Protein AF-0000000067869544 (afdb_homodimer)

Sequence (288 aa):
MTRSSLSLAERWESAKAGLLALATAVIPAAALIGLEIQRPSALPAWTTLAVHSGAIAVSVFLFGVTYRYAIRSDTNPHLRNGLVGAFGLVRGLGLLENGATTSLDLPWLTSQLGGSLLLFALCATSLDFAIARGWLRPIPSSPQMTRSSLSLAERWESAKAGLLALATAVIPAAALIGLEIQRPSALPAWTTLAVHSGAIAVSVFLFGVTYRYAIRSDTNPHLRNGLVGAFGLVRGLGLLENGATTSLDLPWLTSQLGGSLLLFALCATSLDFAIARGWLRPIPSSPQ

Foldseek 3Di:
DCPPPCPPVNVVLLQVQLVLLLVLLVVLLVVLLVLVLPDDDPDDSVVSVCVSSVVVSVLSSVLSSVLLAQCEPPNPVVSLLVSLCVSLQVQLVVVLVVPCVVDVPPVSSCCSSVSSSVSSNSSSVSSVVCVVVVVHDGDYDPDD/DCPPPCPPVNVVLLQVQLVLLLVLLVVLLVVLLVLVLPDDDPDDSVVSVCVSSVVVSVLSSVLSSVLLAQCEPPNPVVSLLVSLCVSLQVQLVVVLVVPCVVDNDPVSSCCSSVSSSVSSNSSSVSSVVCVVVVVHDGDYDPDD

Organism: Synechococcus elongatus (strain ATCC 33912 / PCC 7942 / FACHB-805) (NCBI:txid1140)

Secondary structure (DSSP, 8-state):
-------HHHHHHHHHHHHHHHHHHHHHHHHHHHHHTTS--SS-HHHHHHHHHHHHHHHHHHHHHHHHHHS-SS--HHHHHHHHHHHHHHHHHHHHHHHHHH---HHHHHHHHHHHHHHHHHHHHHHHHHHHTTSS--------/-------HHHHHHHHHHHHHHHHHHHHHHHHHHHHHTTS--SS-HHHHHHHHHHHHHHHHHHHHHHHHHHS-SS--HHHHHHHHHHHHHHHHHHHHHHHHHH---HHHHHHHHHHHHHHHHHHHHHHHHHHHTTSS--------

Solvent-accessible surface area (backbone atoms only — not comparable to full-atom values): 14972 Å² total; per-residue (Å²): 138,83,76,82,65,74,47,70,66,52,48,50,53,36,50,47,36,12,49,52,19,41,62,60,35,50,62,57,47,49,55,54,49,58,61,51,69,74,45,88,54,69,39,58,69,68,55,43,49,48,46,47,52,49,38,50,45,54,40,37,25,48,46,23,34,49,48,40,63,61,50,22,83,71,73,48,71,65,54,58,55,46,50,27,48,47,56,11,47,30,26,16,34,23,38,37,45,52,40,48,26,62,46,84,45,62,72,57,48,51,48,47,31,51,45,33,33,49,43,37,43,51,29,48,52,53,50,49,52,34,37,74,70,63,77,42,79,55,48,72,66,78,80,128,138,82,76,81,65,74,47,72,66,51,50,48,52,36,50,48,36,12,50,50,20,40,63,61,35,50,62,56,47,49,56,53,48,57,60,50,70,73,44,90,52,69,40,59,70,68,56,42,49,46,45,47,51,50,37,50,46,53,40,36,25,47,46,22,33,49,47,39,64,62,48,22,83,69,76,48,70,66,55,57,55,46,51,28,47,47,57,11,46,30,25,15,35,23,39,38,45,53,39,47,26,63,45,84,43,63,72,57,49,50,46,46,31,51,46,33,33,50,42,38,44,50,29,48,53,53,49,50,51,34,37,75,72,62,77,42,80,56,48,71,66,77,80,129

Structure (mmCIF, N/CA/C/O backbone):
data_AF-0000000067869544-model_v1
#
loop_
_entity.id
_entity.type
_entity.pdbx_description
1 polymer 'Uncharacterized protein'
#
loop_
_atom_site.group_PDB
_atom_site.id
_atom_site.type_symbol
_atom_site.label_atom_id
_atom_site.label_alt_id
_atom_site.label_comp_id
_atom_site.label_asym_id
_atom_site.label_entity_id
_atom_site.label_seq_id
_atom_site.pdbx_PDB_ins_code
_atom_site.Cartn_x
_atom_site.Cartn_y
_atom_site.Cartn_z
_atom_site.occupancy
_atom_site.B_iso_or_equiv
_atom_site.auth_seq_id
_atom_site.auth_comp_id
_atom_site.auth_asym_id
_atom_site.auth_atom_id
_atom_site.pdbx_PDB_model_num
ATOM 1 N N . MET A 1 1 ? -1.261 34.938 -3.627 1 30.11 1 MET A N 1
ATOM 2 C CA . MET A 1 1 ? -1.499 33.906 -4.625 1 30.11 1 MET A CA 1
ATOM 3 C C . MET A 1 1 ? -0.434 32.812 -4.539 1 30.11 1 MET A C 1
ATOM 5 O O . MET A 1 1 ? 0.48 32.781 -5.367 1 30.11 1 MET A O 1
ATOM 9 N N . THR A 1 2 ? 0.351 32.656 -3.449 1 35.31 2 THR A N 1
ATOM 10 C CA . THR A 1 2 ? 1.519 31.969 -2.92 1 35.31 2 THR A CA 1
ATOM 11 C C . THR A 1 2 ? 1.366 30.469 -3.078 1 35.31 2 THR A C 1
ATOM 13 O O . THR A 1 2 ? 0.582 29.828 -2.365 1 35.31 2 THR A O 1
ATOM 16 N N . ARG A 1 3 ? 1.076 29.875 -4.23 1 43.5 3 ARG A N 1
ATOM 17 C CA . ARG A 1 3 ? 1.149 28.547 -4.824 1 43.5 3 ARG A CA 1
ATOM 18 C C . ARG A 1 3 ? 2.238 27.719 -4.16 1 43.5 3 ARG A C 1
ATOM 20 O O . ARG A 1 3 ? 3.43 27.969 -4.352 1 43.5 3 ARG A O 1
ATOM 27 N N . SER A 1 4 ? 2.307 27.234 -2.955 1 45.81 4 SER A N 1
ATOM 28 C CA . SER A 1 4 ? 3.264 26.594 -2.057 1 45.81 4 SER A CA 1
ATOM 29 C C . SER A 1 4 ? 3.979 25.438 -2.746 1 45.81 4 SER A C 1
ATOM 31 O O . SER A 1 4 ? 3.432 24.344 -2.85 1 45.81 4 SER A O 1
ATOM 33 N N . SER A 1 5 ? 4.539 25.547 -3.998 1 51.03 5 SER A N 1
ATOM 34 C CA . SER A 1 5 ? 5.578 24.781 -4.68 1 51.03 5 SER A CA 1
ATOM 35 C C . SER A 1 5 ? 6.629 24.281 -3.699 1 51.03 5 SER A C 1
ATOM 37 O O . SER A 1 5 ? 7.133 25.047 -2.873 1 51.03 5 SER A O 1
ATOM 39 N N . LEU A 1 6 ? 6.484 22.953 -3.314 1 60.12 6 LEU A N 1
ATOM 40 C CA . LEU A 1 6 ? 7.609 22.438 -2.547 1 60.12 6 LEU A CA 1
ATOM 41 C C . LEU A 1 6 ? 8.93 22.969 -3.086 1 60.12 6 LEU A C 1
ATOM 43 O O . LEU A 1 6 ? 9.227 22.828 -4.273 1 60.12 6 LEU A O 1
ATOM 47 N N . SER A 1 7 ? 9.539 24 -2.393 1 72.75 7 SER A N 1
ATOM 48 C CA . SER A 1 7 ? 10.875 24.469 -2.717 1 72.75 7 SER A CA 1
ATOM 49 C C . SER A 1 7 ? 11.812 23.328 -3.049 1 72.75 7 SER A C 1
ATOM 51 O O . SER A 1 7 ? 11.547 22.172 -2.691 1 72.75 7 SER A O 1
ATOM 53 N N . LEU A 1 8 ? 12.641 23.531 -4.02 1 75.69 8 LEU A N 1
ATOM 54 C CA . LEU A 1 8 ? 13.656 22.547 -4.352 1 75.69 8 LEU A CA 1
ATOM 55 C C . LEU A 1 8 ? 14.25 21.922 -3.092 1 75.69 8 LEU A C 1
ATOM 57 O O . LEU A 1 8 ? 14.555 20.734 -3.061 1 75.69 8 LEU A O 1
ATOM 61 N N . ALA A 1 9 ? 14.422 22.688 -2.104 1 74.5 9 ALA A N 1
ATOM 62 C CA . ALA A 1 9 ? 14.977 22.219 -0.835 1 74.5 9 ALA A CA 1
ATOM 63 C C . ALA A 1 9 ? 14.055 21.188 -0.188 1 74.5 9 ALA A C 1
ATOM 65 O O . ALA A 1 9 ? 14.523 20.203 0.375 1 74.5 9 ALA A O 1
ATOM 66 N N . GLU A 1 10 ? 12.773 21.422 -0.32 1 76.75 10 GLU A N 1
ATOM 67 C CA . GLU A 1 10 ? 11.797 20.5 0.254 1 76.75 10 GLU A CA 1
ATOM 68 C C . GLU A 1 10 ? 11.75 19.188 -0.528 1 76.75 10 GLU A C 1
ATOM 70 O O . GLU A 1 10 ? 11.594 18.109 0.057 1 76.75 10 GLU A O 1
ATOM 75 N N . ARG A 1 11 ? 11.969 19.406 -1.748 1 80.19 11 ARG A N 1
ATOM 76 C CA . ARG A 1 11 ? 11.992 18.219 -2.58 1 80.19 11 ARG A CA 1
ATOM 77 C C . ARG A 1 11 ? 13.219 17.359 -2.264 1 80.19 11 ARG A C 1
ATOM 79 O O . ARG A 1 11 ? 13.133 16.125 -2.242 1 80.19 11 ARG A O 1
ATOM 86 N N . TRP A 1 12 ? 14.266 17.969 -2.066 1 84.69 12 TRP A N 1
ATOM 87 C CA . TRP A 1 12 ? 15.484 17.25 -1.716 1 84.69 12 TRP A CA 1
ATOM 88 C C . TRP A 1 12 ? 15.344 16.562 -0.365 1 84.69 12 TRP A C 1
ATOM 90 O O . TRP A 1 12 ? 15.797 15.43 -0.19 1 84.69 12 TRP A O 1
ATOM 100 N N . GLU A 1 13 ? 14.781 17.156 0.487 1 84.69 13 GLU A N 1
ATOM 101 C CA . GLU A 1 13 ? 14.594 16.578 1.812 1 84.69 13 GLU A CA 1
ATOM 102 C C . GLU A 1 13 ? 13.672 15.367 1.758 1 84.69 13 GLU A C 1
ATOM 104 O O . GLU A 1 13 ? 13.875 14.391 2.486 1 84.69 13 GLU A O 1
ATOM 109 N N . SER A 1 14 ? 12.719 15.508 0.929 1 84.19 14 SER A N 1
ATOM 110 C CA . SER A 1 14 ? 11.836 14.367 0.754 1 84.19 14 SER A CA 1
ATOM 111 C C . SER A 1 14 ? 12.555 13.203 0.083 1 84.19 14 SER A C 1
ATOM 113 O O . SER A 1 14 ? 12.352 12.047 0.45 1 84.19 14 SER A O 1
ATOM 115 N N . ALA A 1 15 ? 13.344 13.5 -0.867 1 90.25 15 ALA A N 1
ATOM 116 C CA . ALA A 1 15 ? 14.148 12.461 -1.506 1 90.25 15 ALA A CA 1
ATOM 117 C C . ALA A 1 15 ? 15.094 11.797 -0.503 1 90.25 15 ALA A C 1
ATOM 119 O O . ALA A 1 15 ? 15.289 10.586 -0.536 1 90.25 15 ALA A O 1
ATOM 120 N N . LYS A 1 16 ? 15.578 12.586 0.354 1 92.62 16 LYS A N 1
ATOM 121 C CA . LYS A 1 16 ? 16.469 12.078 1.387 1 92.62 16 LYS A CA 1
ATOM 122 C C . LYS A 1 16 ? 15.75 11.102 2.311 1 92.62 16 LYS A C 1
ATOM 124 O O . LYS A 1 16 ? 16.328 10.086 2.721 1 92.62 16 LYS A O 1
ATOM 129 N N . ALA A 1 17 ? 14.578 11.398 2.633 1 92.81 17 ALA A N 1
ATOM 130 C CA . ALA A 1 17 ? 13.789 10.5 3.469 1 92.81 17 ALA A CA 1
ATOM 131 C C . ALA A 1 17 ? 13.555 9.156 2.775 1 92.81 17 ALA A C 1
ATOM 133 O O . ALA A 1 17 ? 13.703 8.102 3.393 1 92.81 17 ALA A O 1
ATOM 134 N N . GLY A 1 18 ? 13.25 9.258 1.52 1 95.06 18 GLY A N 1
ATOM 135 C CA . GLY A 1 18 ? 13.07 8.039 0.746 1 95.06 18 GLY A CA 1
ATOM 136 C C . GLY A 1 18 ? 14.336 7.215 0.632 1 95.06 18 GLY A C 1
ATOM 137 O O . GLY A 1 18 ? 14.289 5.988 0.73 1 95.06 18 GLY A O 1
ATOM 138 N N . LEU A 1 19 ? 15.43 7.883 0.443 1 96.31 19 LEU A N 1
ATOM 139 C CA . LEU A 1 19 ? 16.703 7.195 0.305 1 96.31 19 LEU A CA 1
ATOM 140 C C . LEU A 1 19 ? 17.125 6.551 1.623 1 96.31 19 LEU A C 1
ATOM 142 O O . LEU A 1 19 ? 17.703 5.461 1.63 1 96.31 19 LEU A O 1
ATOM 146 N N . LEU A 1 20 ? 16.875 7.242 2.697 1 96.12 20 LEU A N 1
ATOM 147 C CA . LEU A 1 20 ? 17.156 6.668 4.008 1 96.12 20 LEU A CA 1
ATOM 148 C C . LEU A 1 20 ? 16.328 5.41 4.242 1 96.12 20 LEU A C 1
ATOM 150 O O . LEU A 1 20 ? 16.828 4.422 4.781 1 96.12 20 LEU A O 1
ATOM 154 N N . ALA A 1 21 ? 15.086 5.453 3.861 1 97.25 21 ALA A N 1
ATOM 155 C CA . ALA A 1 21 ? 14.227 4.277 3.969 1 97.25 21 ALA A CA 1
ATOM 156 C C . ALA A 1 21 ? 14.766 3.129 3.115 1 97.25 21 ALA A C 1
ATOM 158 O O . ALA A 1 21 ? 14.773 1.976 3.551 1 97.25 21 ALA A O 1
ATOM 159 N N . LEU A 1 22 ? 15.25 3.477 1.944 1 97.69 22 LEU A N 1
ATOM 160 C CA . LEU A 1 22 ? 15.828 2.473 1.055 1 97.69 22 LEU A CA 1
ATOM 161 C C . LEU A 1 22 ? 17.047 1.811 1.693 1 97.69 22 LEU A C 1
ATOM 163 O O . LEU A 1 22 ? 17.188 0.586 1.65 1 97.69 22 LEU A O 1
ATOM 167 N N . ALA A 1 23 ? 17.844 2.635 2.244 1 97.44 23 ALA A N 1
ATOM 168 C CA . ALA A 1 23 ? 19.062 2.119 2.883 1 97.44 23 ALA A CA 1
ATOM 169 C C . ALA A 1 23 ? 18.703 1.188 4.039 1 97.44 23 ALA A C 1
ATOM 171 O O . ALA A 1 23 ? 19.359 0.152 4.227 1 97.44 23 ALA A O 1
ATOM 172 N N . THR A 1 24 ? 17.75 1.528 4.828 1 97.62 24 THR A N 1
ATOM 173 C CA . THR A 1 24 ? 17.312 0.736 5.973 1 97.62 24 THR A CA 1
ATOM 174 C C . THR A 1 24 ? 16.703 -0.582 5.516 1 97.62 24 THR A C 1
ATOM 176 O O . THR A 1 24 ? 16.797 -1.592 6.219 1 97.62 24 THR A O 1
ATOM 179 N N . ALA A 1 25 ? 16.094 -0.579 4.359 1 97.94 25 ALA A N 1
ATOM 180 C CA . ALA A 1 25 ? 15.305 -1.712 3.877 1 97.94 25 ALA A CA 1
ATOM 181 C C . ALA A 1 25 ? 16.203 -2.795 3.289 1 97.94 25 ALA A C 1
ATOM 183 O O . ALA A 1 25 ? 15.75 -3.906 3.014 1 97.94 25 ALA A O 1
ATOM 184 N N . VAL A 1 26 ? 17.469 -2.58 3.18 1 97.12 26 VAL A N 1
ATOM 185 C CA . VAL A 1 26 ? 18.375 -3.473 2.449 1 97.12 26 VAL A CA 1
ATOM 186 C C . VAL A 1 26 ? 18.375 -4.852 3.105 1 97.12 26 VAL A C 1
ATOM 188 O O . VAL A 1 26 ? 18.156 -5.863 2.438 1 97.12 26 VAL A O 1
ATOM 191 N N . ILE A 1 27 ? 18.5 -4.891 4.387 1 96.19 27 ILE A N 1
ATOM 192 C CA . ILE A 1 27 ? 18.641 -6.16 5.082 1 96.19 27 ILE A CA 1
ATOM 193 C C . ILE A 1 27 ? 17.297 -6.883 5.129 1 96.19 27 ILE A C 1
ATOM 195 O O . ILE A 1 27 ? 17.188 -8.031 4.703 1 96.19 27 ILE A O 1
ATOM 199 N N . PRO A 1 28 ? 16.234 -6.195 5.621 1 96.19 28 PRO A N 1
ATOM 200 C CA . PRO A 1 28 ? 14.961 -6.91 5.641 1 96.19 28 PRO A CA 1
ATOM 201 C C . PRO A 1 28 ? 14.469 -7.285 4.242 1 96.19 28 PRO A C 1
ATOM 203 O O . PRO A 1 28 ? 13.828 -8.32 4.066 1 96.19 28 PRO A O 1
ATOM 206 N N . ALA A 1 29 ? 14.773 -6.477 3.277 1 96.44 29 ALA A N 1
ATOM 207 C CA . ALA A 1 29 ? 14.398 -6.809 1.902 1 96.44 29 ALA A CA 1
ATOM 208 C C . ALA A 1 29 ? 15.141 -8.055 1.42 1 96.44 29 ALA A C 1
ATOM 210 O O . ALA A 1 29 ? 14.562 -8.906 0.751 1 96.44 29 ALA A O 1
ATOM 211 N N . ALA A 1 30 ? 16.406 -8.148 1.708 1 95.94 30 ALA A N 1
ATOM 212 C CA . ALA A 1 30 ? 17.188 -9.312 1.313 1 95.94 30 ALA A CA 1
ATOM 213 C C . ALA A 1 30 ? 16.625 -10.586 1.931 1 95.94 30 ALA A C 1
ATOM 215 O O . ALA A 1 30 ? 16.578 -11.633 1.28 1 95.94 30 ALA A O 1
ATOM 216 N N . ALA A 1 31 ? 16.219 -10.492 3.137 1 95.06 31 ALA A N 1
ATOM 217 C CA . ALA A 1 31 ? 15.633 -11.641 3.812 1 95.06 31 ALA A CA 1
ATOM 218 C C . ALA A 1 31 ? 14.328 -12.062 3.143 1 95.06 31 ALA A C 1
ATOM 220 O O . ALA A 1 31 ? 14.094 -13.258 2.924 1 95.06 31 ALA A O 1
ATOM 221 N N . LEU A 1 32 ? 13.5 -11.102 2.805 1 94.12 32 LEU A N 1
ATOM 222 C CA . LEU A 1 32 ? 12.227 -11.406 2.17 1 94.12 32 LEU A CA 1
ATOM 223 C C . LEU A 1 32 ? 12.43 -11.984 0.774 1 94.12 32 LEU A C 1
ATOM 225 O O . LEU A 1 32 ? 11.781 -12.953 0.396 1 94.12 32 LEU A O 1
ATOM 229 N N . ILE A 1 33 ? 13.359 -11.398 0.081 1 93.56 33 ILE A N 1
ATOM 230 C CA . ILE A 1 33 ? 13.664 -11.875 -1.265 1 93.56 33 ILE A CA 1
ATOM 231 C C . ILE A 1 33 ? 14.266 -13.281 -1.194 1 93.56 33 ILE A C 1
ATOM 233 O O . ILE A 1 33 ? 13.992 -14.117 -2.055 1 93.56 33 ILE A O 1
ATOM 237 N N . GLY A 1 34 ? 15.055 -13.516 -0.213 1 91.62 34 GLY A N 1
ATOM 238 C CA . GLY A 1 34 ? 15.625 -14.836 -0.011 1 91.62 34 GLY A CA 1
ATOM 239 C C . GLY A 1 34 ? 14.586 -15.922 0.16 1 91.62 34 GLY A C 1
ATOM 240 O O . GLY A 1 34 ? 14.773 -17.047 -0.291 1 91.62 34 GLY A O 1
ATOM 241 N N . LEU A 1 35 ? 13.477 -15.547 0.779 1 87.5 35 LEU A N 1
ATOM 242 C CA . LEU A 1 35 ? 12.375 -16.484 0.942 1 87.5 35 LEU A CA 1
ATOM 243 C C . LEU A 1 35 ? 11.648 -16.719 -0.382 1 87.5 35 LEU A C 1
ATOM 245 O O . LEU A 1 35 ? 11.141 -17.812 -0.635 1 87.5 35 LEU A O 1
ATOM 249 N N . GLU A 1 36 ? 11.695 -15.711 -1.224 1 85.12 36 GLU A N 1
ATOM 250 C CA . GLU A 1 36 ? 10.969 -15.766 -2.488 1 85.12 36 GLU A CA 1
ATOM 251 C C . GLU A 1 36 ? 11.734 -16.578 -3.527 1 85.12 36 GLU A C 1
ATOM 253 O O . GLU A 1 36 ? 11.125 -17.297 -4.332 1 85.12 36 GLU A O 1
ATOM 258 N N . ILE A 1 37 ? 13.016 -16.516 -3.502 1 84 37 ILE A N 1
ATOM 259 C CA . ILE A 1 37 ? 13.828 -17.156 -4.535 1 84 37 ILE A CA 1
ATOM 260 C C . ILE A 1 37 ? 13.789 -18.672 -4.367 1 84 37 ILE A C 1
ATOM 262 O O . ILE A 1 37 ? 14.148 -19.406 -5.289 1 84 37 ILE A O 1
ATOM 266 N N . GLN A 1 38 ? 13.289 -19.109 -3.219 1 81.38 38 GLN A N 1
ATOM 267 C CA . GLN A 1 38 ? 13.195 -20.547 -2.971 1 81.38 38 GLN A CA 1
ATOM 268 C C . GLN A 1 38 ? 11.945 -21.141 -3.607 1 81.38 38 GLN A C 1
ATOM 270 O O . GLN A 1 38 ? 11.805 -22.359 -3.701 1 81.38 38 GLN A O 1
ATOM 275 N N . ARG A 1 39 ? 11.141 -20.266 -4.098 1 82.44 39 ARG A N 1
ATOM 276 C CA . ARG A 1 39 ? 9.898 -20.719 -4.73 1 82.44 39 ARG A CA 1
ATOM 277 C C . ARG A 1 39 ? 10.062 -20.828 -6.242 1 82.44 39 ARG A C 1
ATOM 279 O O . ARG A 1 39 ? 10.836 -20.078 -6.844 1 82.44 39 ARG A O 1
ATOM 286 N N . PRO A 1 40 ? 9.43 -21.859 -6.777 1 80.94 40 PRO A N 1
ATOM 287 C CA . PRO A 1 40 ? 9.484 -21.938 -8.234 1 80.94 40 PRO A CA 1
ATOM 288 C C . PRO A 1 40 ? 8.984 -20.672 -8.922 1 80.94 40 PRO A C 1
ATOM 290 O O . PRO A 1 40 ? 8.031 -20.047 -8.453 1 80.94 40 PRO A O 1
ATOM 293 N N . SER A 1 41 ? 9.711 -20.234 -9.953 1 82.75 41 SER A N 1
ATOM 294 C CA . SER A 1 41 ? 9.359 -19.016 -10.688 1 82.75 41 SER A CA 1
ATOM 295 C C . SER A 1 41 ? 9.297 -19.281 -12.188 1 82.75 41 SER A C 1
ATOM 297 O O . SER A 1 41 ? 10.047 -20.094 -12.711 1 82.75 41 SER A O 1
ATOM 299 N N . ALA A 1 42 ? 8.359 -18.625 -12.797 1 83.38 42 ALA A N 1
ATOM 300 C CA . ALA A 1 42 ? 8.234 -18.688 -14.25 1 83.38 42 ALA A CA 1
ATOM 301 C C . ALA A 1 42 ? 9.281 -17.812 -14.93 1 83.38 42 ALA A C 1
ATOM 303 O O . ALA A 1 42 ? 9.461 -17.875 -16.156 1 83.38 42 ALA A O 1
ATOM 304 N N . LEU A 1 43 ? 10.008 -17.016 -14.07 1 86.88 43 LEU A N 1
ATOM 305 C CA . LEU A 1 43 ? 11.008 -16.094 -14.578 1 86.88 43 LEU A CA 1
ATOM 306 C C . LEU A 1 43 ? 12.422 -16.562 -14.234 1 86.88 43 LEU A C 1
ATOM 308 O O . LEU A 1 43 ? 12.609 -17.281 -13.258 1 86.88 43 LEU A O 1
ATOM 312 N N . PRO A 1 44 ? 13.336 -16.156 -15.18 1 89.62 44 PRO A N 1
ATOM 313 C CA . PRO A 1 44 ? 14.727 -16.391 -14.781 1 89.62 44 PRO A CA 1
ATOM 314 C C . PRO A 1 44 ? 15.078 -15.75 -13.445 1 89.62 44 PRO A C 1
ATOM 316 O O . PRO A 1 44 ? 14.414 -14.805 -13.016 1 89.62 44 PRO A O 1
ATOM 319 N N . ALA A 1 45 ? 16.094 -16.25 -12.844 1 87.75 45 ALA A N 1
ATOM 320 C CA . ALA A 1 45 ? 16.469 -15.844 -11.492 1 87.75 45 ALA A CA 1
ATOM 321 C C . ALA A 1 45 ? 16.703 -14.336 -11.422 1 87.75 45 ALA A C 1
ATOM 323 O O . ALA A 1 45 ? 16.234 -13.68 -10.492 1 87.75 45 ALA A O 1
ATOM 324 N N . TRP A 1 46 ? 17.375 -13.82 -12.43 1 90.69 46 TRP A N 1
ATOM 325 C CA . TRP A 1 46 ? 17.734 -12.406 -12.398 1 90.69 46 TRP A CA 1
ATOM 326 C C . TRP A 1 46 ? 16.484 -11.531 -12.547 1 90.69 46 TRP A C 1
ATOM 328 O O . TRP A 1 46 ? 16.406 -10.461 -11.938 1 90.69 46 TRP A O 1
ATOM 338 N N . THR A 1 47 ? 15.586 -11.922 -13.336 1 90.19 47 THR A N 1
ATOM 339 C CA . THR A 1 47 ? 14.352 -11.164 -13.516 1 90.19 47 THR A CA 1
ATOM 340 C C . THR A 1 47 ? 13.484 -11.242 -12.266 1 90.19 47 THR A C 1
ATOM 342 O O . THR A 1 47 ? 12.828 -10.266 -11.898 1 90.19 47 THR A O 1
ATOM 345 N N . THR A 1 48 ? 13.484 -12.43 -11.703 1 90.19 48 THR A N 1
ATOM 346 C CA . THR A 1 48 ? 12.758 -12.594 -10.445 1 90.19 48 THR A CA 1
ATOM 347 C C . THR A 1 48 ? 13.32 -11.664 -9.375 1 90.19 48 THR A C 1
ATOM 349 O O . THR A 1 48 ? 12.562 -10.977 -8.68 1 90.19 48 THR A O 1
ATOM 352 N N . LEU A 1 49 ? 14.609 -11.594 -9.336 1 92.19 49 LEU A N 1
ATOM 353 C CA . LEU A 1 49 ? 15.281 -10.711 -8.383 1 92.19 49 LEU A CA 1
ATOM 354 C C . LEU A 1 49 ? 14.961 -9.25 -8.672 1 92.19 49 LEU A C 1
ATOM 356 O O . LEU A 1 49 ? 14.711 -8.477 -7.75 1 92.19 49 LEU A O 1
ATOM 360 N N . ALA A 1 50 ? 14.914 -8.914 -9.883 1 93.06 50 ALA A N 1
ATOM 361 C CA . ALA A 1 50 ? 14.656 -7.535 -10.289 1 93.06 50 ALA A CA 1
ATOM 362 C C . ALA A 1 50 ? 13.227 -7.125 -9.953 1 93.06 50 ALA A C 1
ATOM 364 O O . ALA A 1 50 ? 12.984 -6.004 -9.5 1 93.06 50 ALA A O 1
ATOM 365 N N . VAL A 1 51 ? 12.359 -8.055 -10.156 1 93.12 51 VAL A N 1
ATOM 366 C CA . VAL A 1 51 ? 10.953 -7.762 -9.906 1 93.12 51 VAL A CA 1
ATOM 367 C C . VAL A 1 51 ? 10.719 -7.562 -8.406 1 93.12 51 VAL A C 1
ATOM 369 O O . VAL A 1 51 ? 10.117 -6.57 -7.992 1 93.12 51 VAL A O 1
ATOM 372 N N . HIS A 1 52 ? 11.25 -8.422 -7.598 1 94.75 52 HIS A N 1
ATOM 373 C CA . HIS A 1 52 ? 11.039 -8.336 -6.156 1 94.75 52 HIS A CA 1
ATOM 374 C C . HIS A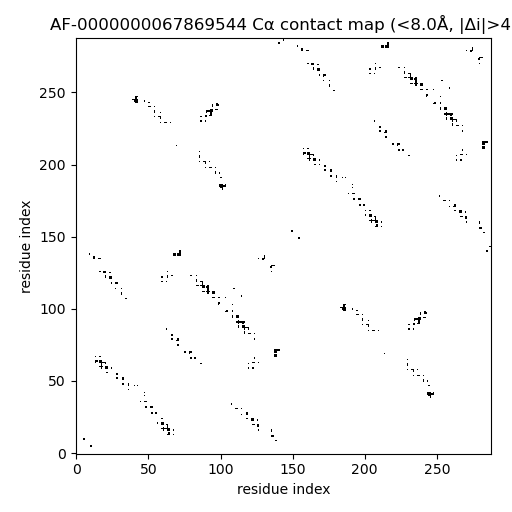 1 52 ? 11.773 -7.137 -5.566 1 94.75 52 HIS A C 1
ATOM 376 O O . HIS A 1 52 ? 11.211 -6.387 -4.766 1 94.75 52 HIS A O 1
ATOM 382 N N . SER A 1 53 ? 13.016 -6.965 -5.98 1 95.75 53 SER A N 1
ATOM 383 C CA . SER A 1 53 ? 13.797 -5.855 -5.441 1 95.75 53 SER A CA 1
ATOM 384 C C . SER A 1 53 ? 13.234 -4.516 -5.895 1 95.75 53 SER A C 1
ATOM 386 O O . SER A 1 53 ? 13.211 -3.551 -5.125 1 95.75 53 SER A O 1
ATOM 388 N N . GLY A 1 54 ? 12.844 -4.461 -7.16 1 96.31 54 GLY A N 1
ATOM 389 C CA . GLY A 1 54 ? 12.25 -3.23 -7.66 1 96.31 54 GLY A CA 1
ATOM 390 C C . GLY A 1 54 ? 10.953 -2.867 -6.969 1 96.31 54 GLY A C 1
ATOM 391 O O . GLY A 1 54 ? 10.734 -1.707 -6.613 1 96.31 54 GLY A O 1
ATOM 392 N N . ALA A 1 55 ? 10.102 -3.836 -6.766 1 96.44 55 ALA A N 1
ATOM 393 C CA . ALA A 1 55 ? 8.82 -3.604 -6.105 1 96.44 55 ALA A CA 1
ATOM 394 C C . ALA A 1 55 ? 9.023 -3.129 -4.668 1 96.44 55 ALA A C 1
ATOM 396 O O . ALA A 1 55 ? 8.367 -2.186 -4.219 1 96.44 55 ALA A O 1
ATOM 397 N N . ILE A 1 56 ? 9.938 -3.762 -3.953 1 97.25 56 ILE A N 1
ATOM 398 C CA . ILE A 1 56 ? 10.219 -3.377 -2.574 1 97.25 56 ILE A CA 1
ATOM 399 C C . ILE A 1 56 ? 10.812 -1.974 -2.539 1 97.25 56 ILE A C 1
ATOM 401 O O . ILE A 1 56 ? 10.406 -1.138 -1.729 1 97.25 56 ILE A O 1
ATOM 405 N N . ALA A 1 57 ? 11.719 -1.697 -3.445 1 97.62 57 ALA A N 1
ATOM 406 C CA . ALA A 1 57 ? 12.414 -0.415 -3.469 1 97.62 57 ALA A CA 1
ATOM 407 C C . ALA A 1 57 ? 11.438 0.739 -3.67 1 97.62 57 ALA A C 1
ATOM 409 O O . ALA A 1 57 ? 11.492 1.74 -2.951 1 97.62 57 ALA A O 1
ATOM 410 N N . VAL A 1 58 ? 10.555 0.589 -4.609 1 97.31 58 VAL A N 1
ATOM 411 C CA . VAL A 1 58 ? 9.586 1.64 -4.887 1 97.31 58 VAL A CA 1
ATOM 412 C C . VAL A 1 58 ? 8.664 1.818 -3.684 1 97.31 58 VAL A C 1
ATOM 414 O O . VAL A 1 58 ? 8.383 2.945 -3.27 1 97.31 58 VAL A O 1
ATOM 417 N N . SER A 1 59 ? 8.234 0.733 -3.061 1 97.69 59 SER A N 1
ATOM 418 C CA . SER A 1 59 ? 7.32 0.776 -1.923 1 97.69 59 SER A CA 1
ATOM 419 C C . SER A 1 59 ? 7.973 1.443 -0.716 1 97.69 59 SER A C 1
ATOM 421 O O . SER A 1 59 ? 7.355 2.277 -0.053 1 97.69 59 SER A O 1
ATOM 423 N N . VAL A 1 60 ? 9.195 1.112 -0.495 1 97.62 60 VAL A N 1
ATOM 424 C CA . VAL A 1 60 ? 9.891 1.648 0.672 1 97.62 60 VAL A CA 1
ATOM 425 C C . VAL A 1 60 ? 10.234 3.117 0.439 1 97.62 60 VAL A C 1
ATOM 427 O O . VAL A 1 60 ? 10.188 3.928 1.368 1 97.62 60 VAL A O 1
ATOM 430 N N . PHE A 1 61 ? 10.641 3.498 -0.807 1 97.06 61 PHE A N 1
ATOM 431 C CA . PHE A 1 61 ? 10.914 4.895 -1.137 1 97.06 61 PHE A CA 1
ATOM 432 C C . PHE A 1 61 ? 9.672 5.75 -0.914 1 97.06 61 PHE A C 1
ATOM 434 O O . PHE A 1 61 ? 9.75 6.816 -0.298 1 97.06 61 PHE A O 1
ATOM 441 N N . LEU A 1 62 ? 8.586 5.281 -1.432 1 95.06 62 LEU A N 1
ATOM 442 C CA . LEU A 1 62 ? 7.328 6.004 -1.273 1 95.06 62 LEU A CA 1
ATOM 443 C C . LEU A 1 62 ? 6.945 6.117 0.199 1 95.06 62 LEU A C 1
ATOM 445 O O . LEU A 1 62 ? 6.426 7.148 0.633 1 95.06 62 LEU A O 1
ATOM 449 N N . PHE A 1 63 ? 7.172 5.062 0.937 1 95 63 PHE A N 1
ATOM 450 C CA . PHE A 1 63 ? 6.91 5.105 2.371 1 95 63 PHE A CA 1
ATOM 451 C C . PHE A 1 63 ? 7.723 6.211 3.035 1 95 63 PHE A C 1
ATOM 453 O O . PHE A 1 63 ? 7.188 6.984 3.832 1 95 63 PHE A O 1
ATOM 460 N N . GLY A 1 64 ? 8.977 6.293 2.809 1 93.69 64 GLY A N 1
ATOM 461 C CA . GLY A 1 64 ? 9.828 7.32 3.387 1 93.69 64 GLY A CA 1
ATOM 462 C C . GLY A 1 64 ? 9.352 8.727 3.088 1 93.69 64 GLY A C 1
ATOM 463 O O . GLY A 1 64 ? 9.297 9.578 3.984 1 93.69 64 GLY A O 1
ATOM 464 N N . VAL A 1 65 ? 8.969 8.945 1.824 1 89.56 65 VAL A N 1
ATOM 465 C CA . VAL A 1 65 ? 8.484 10.258 1.416 1 89.56 65 VAL A CA 1
ATOM 466 C C . VAL A 1 65 ? 7.18 10.578 2.143 1 89.56 65 VAL A C 1
ATOM 468 O O . VAL A 1 65 ? 7 11.688 2.648 1 89.56 65 VAL A O 1
ATOM 471 N N . THR A 1 66 ? 6.32 9.617 2.178 1 87.44 66 THR A N 1
ATOM 472 C CA . THR A 1 66 ? 5.035 9.805 2.838 1 87.44 66 THR A CA 1
ATOM 473 C C . THR A 1 66 ? 5.227 10.039 4.332 1 87.44 66 THR A C 1
ATOM 475 O O . THR A 1 66 ? 4.523 10.859 4.934 1 87.44 66 THR A O 1
ATOM 478 N N . TYR A 1 67 ? 6.102 9.273 4.879 1 86.75 67 TYR A N 1
ATOM 479 C CA . TYR A 1 67 ? 6.363 9.367 6.309 1 86.75 67 TYR A CA 1
ATOM 480 C C . TYR A 1 67 ? 6.785 10.773 6.695 1 86.75 67 TYR A C 1
ATOM 482 O O . TYR A 1 67 ? 6.297 11.328 7.688 1 86.75 67 TYR A O 1
ATOM 490 N N . ARG A 1 68 ? 7.605 11.336 5.953 1 82.56 68 ARG A N 1
ATOM 491 C CA . ARG A 1 68 ? 8.07 12.695 6.219 1 82.56 68 ARG A CA 1
ATOM 492 C C . ARG A 1 68 ? 6.922 13.695 6.129 1 82.56 68 ARG A C 1
ATOM 494 O O . ARG A 1 68 ? 6.852 14.641 6.922 1 82.56 68 ARG A O 1
ATOM 501 N N . TYR A 1 69 ? 6.113 13.484 5.152 1 76.94 69 TYR A N 1
ATOM 502 C CA . TYR A 1 69 ? 4.992 14.406 4.973 1 76.94 69 TYR A CA 1
ATOM 503 C C . TYR A 1 69 ? 3.988 14.273 6.109 1 76.94 69 TYR A C 1
ATOM 505 O O . TYR A 1 69 ? 3.32 15.242 6.473 1 76.94 69 TYR A O 1
ATOM 513 N N . ALA A 1 70 ? 3.941 13.188 6.637 1 74.12 70 ALA A N 1
ATOM 514 C CA . ALA A 1 70 ? 2.904 12.914 7.625 1 74.12 70 ALA A CA 1
ATOM 515 C C . ALA A 1 70 ? 3.346 13.352 9.016 1 74.12 70 ALA A C 1
ATOM 517 O O . ALA A 1 70 ? 2.527 13.805 9.82 1 74.12 70 ALA A O 1
ATOM 518 N N . ILE A 1 71 ? 4.598 12.984 9.352 1 67.31 71 ILE A N 1
ATOM 519 C CA . ILE A 1 71 ? 5.023 13.25 10.727 1 67.31 71 ILE A CA 1
ATOM 520 C C . ILE A 1 71 ? 5.254 14.75 10.914 1 67.31 71 ILE A C 1
ATOM 522 O O . ILE A 1 71 ? 6.211 15.305 10.383 1 67.31 71 ILE A O 1
ATOM 526 N N . ARG A 1 72 ? 4.207 15.406 10.664 1 58.47 72 ARG A N 1
ATOM 527 C CA . ARG A 1 72 ? 4.301 16.828 10.953 1 58.47 72 ARG A CA 1
ATOM 528 C C . ARG A 1 72 ? 4.605 17.078 12.422 1 58.47 72 ARG A C 1
ATOM 530 O O . ARG A 1 72 ? 4.441 16.172 13.25 1 58.47 72 ARG A O 1
ATOM 537 N N . SER A 1 73 ? 5.207 18.234 12.68 1 49.69 73 SER A N 1
ATOM 538 C CA . SER A 1 73 ? 5.605 18.703 14.008 1 49.69 73 SER A CA 1
ATOM 539 C C . SER A 1 73 ? 4.711 18.125 15.094 1 49.69 73 SER A C 1
ATOM 541 O O . SER A 1 73 ? 5.027 18.203 16.281 1 49.69 73 SER A O 1
ATOM 543 N N . ASP A 1 74 ? 3.418 17.953 14.781 1 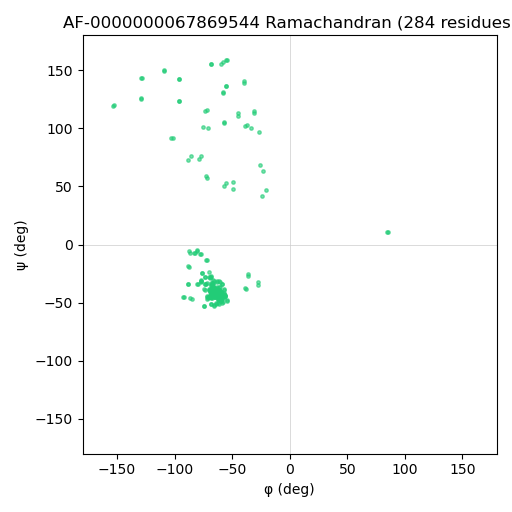46.5 74 ASP A N 1
ATOM 544 C CA . ASP A 1 74 ? 2.705 17.453 15.961 1 46.5 74 ASP A CA 1
ATOM 545 C C . ASP A 1 74 ? 2.809 15.938 16.062 1 46.5 74 ASP A C 1
ATOM 547 O O . ASP A 1 74 ? 2.387 15.219 15.156 1 46.5 74 ASP A O 1
ATOM 551 N N . THR A 1 75 ? 3.906 15.461 16.469 1 49.59 75 THR A N 1
ATOM 552 C CA . THR A 1 75 ? 4.375 14.125 16.844 1 49.59 75 THR A CA 1
ATOM 553 C C . THR A 1 75 ? 3.209 13.242 17.266 1 49.59 75 THR A C 1
ATOM 555 O O . THR A 1 75 ? 2.742 13.336 18.406 1 49.59 75 THR A O 1
ATOM 558 N N . ASN A 1 76 ? 2.057 13.219 16.625 1 54.56 76 ASN A N 1
ATOM 559 C CA . ASN A 1 76 ? 1.157 12.25 17.234 1 54.56 76 ASN A CA 1
ATOM 560 C C . ASN A 1 76 ? 1.605 10.82 16.969 1 54.56 76 ASN A C 1
ATOM 562 O O . ASN A 1 76 ? 1.69 10.398 15.805 1 54.56 76 ASN A O 1
ATOM 566 N N . PRO A 1 77 ? 2.281 10.172 17.969 1 57.03 77 PRO A N 1
ATOM 567 C CA . PRO A 1 77 ? 2.684 8.766 17.891 1 57.03 77 PRO A CA 1
ATOM 568 C C . PRO A 1 77 ? 1.658 7.898 17.172 1 57.03 77 PRO A C 1
ATOM 570 O O . PRO A 1 77 ? 2.016 6.871 16.594 1 57.03 77 PRO A O 1
ATOM 573 N N . HIS A 1 78 ? 0.501 8.219 17.141 1 66.06 78 HIS A N 1
ATOM 574 C CA . HIS A 1 78 ? -0.551 7.43 16.5 1 66.06 78 HIS A CA 1
ATOM 575 C C . HIS A 1 78 ? -0.409 7.441 14.984 1 66.06 78 HIS A C 1
ATOM 577 O O . HIS A 1 78 ? -0.722 6.453 14.32 1 66.06 78 HIS A O 1
ATOM 583 N N . LEU A 1 79 ? 0.253 8.484 14.516 1 70.31 79 LEU A N 1
ATOM 584 C CA . LEU A 1 79 ? 0.387 8.586 13.062 1 70.31 79 LEU A CA 1
ATOM 585 C C . LEU A 1 79 ? 1.461 7.629 12.547 1 70.31 79 LEU A C 1
ATOM 587 O O . LEU A 1 79 ? 1.312 7.043 11.477 1 70.31 79 LEU A O 1
ATOM 591 N N . ARG A 1 80 ? 2.48 7.383 13.359 1 81.31 80 ARG A N 1
ATOM 592 C CA . ARG A 1 80 ? 3.559 6.461 13.008 1 81.31 80 ARG A CA 1
ATOM 593 C C . ARG A 1 80 ? 3.029 5.043 12.82 1 81.31 80 ARG A C 1
ATOM 595 O O . ARG A 1 80 ? 3.262 4.422 11.781 1 81.31 80 ARG A O 1
ATOM 602 N N . ASN A 1 81 ? 2.312 4.59 13.719 1 85.69 81 ASN A N 1
ATOM 603 C CA . ASN A 1 81 ? 1.779 3.23 13.664 1 85.69 81 ASN A CA 1
ATOM 604 C C . ASN A 1 81 ? 0.746 3.084 12.547 1 85.69 81 ASN A C 1
ATOM 606 O O . ASN A 1 81 ? 0.64 2.021 11.93 1 85.69 81 ASN A O 1
ATOM 610 N N . GLY A 1 82 ? 0.087 4.164 12.375 1 84.94 82 GLY A N 1
ATOM 611 C CA . GLY A 1 82 ? -0.889 4.145 11.297 1 84.94 82 GLY A CA 1
ATOM 612 C C . GLY A 1 82 ? -0.26 3.988 9.93 1 84.94 82 GLY A C 1
ATOM 613 O O . GLY A 1 82 ? -0.749 3.219 9.102 1 84.94 82 GLY A O 1
ATOM 614 N N . LEU A 1 83 ? 0.824 4.695 9.703 1 88.69 83 LEU A N 1
ATOM 615 C CA . LEU A 1 83 ? 1.503 4.637 8.414 1 88.69 83 LEU A CA 1
ATOM 616 C C . LEU A 1 83 ? 2.148 3.27 8.203 1 88.69 83 LEU A C 1
ATOM 618 O O . LEU A 1 83 ? 2.035 2.686 7.125 1 88.69 83 LEU A O 1
ATOM 622 N N . VAL A 1 84 ? 2.744 2.799 9.234 1 93.25 84 VAL A N 1
ATOM 623 C CA . VAL A 1 84 ? 3.35 1.473 9.18 1 93.25 84 VAL A CA 1
ATOM 624 C C . VAL A 1 84 ? 2.275 0.424 8.906 1 93.25 84 VAL A C 1
ATOM 626 O O . VAL A 1 84 ? 2.463 -0.461 8.07 1 93.25 84 VAL A O 1
ATOM 629 N N . GLY A 1 85 ? 1.185 0.583 9.539 1 94.5 85 GLY A N 1
ATOM 630 C CA . GLY A 1 85 ? 0.072 -0.33 9.328 1 94.5 85 GLY A CA 1
ATOM 631 C C . GLY A 1 85 ? -0.505 -0.252 7.926 1 94.5 85 GLY A C 1
ATOM 632 O O . GLY A 1 85 ? -0.753 -1.281 7.293 1 94.5 85 GLY A O 1
ATOM 633 N N . ALA A 1 86 ? -0.684 0.955 7.469 1 93.69 86 ALA A N 1
ATOM 634 C CA . ALA A 1 86 ? -1.301 1.146 6.156 1 93.69 86 ALA A CA 1
ATOM 635 C C . ALA A 1 86 ? -0.426 0.566 5.051 1 93.69 86 ALA A C 1
ATOM 637 O O . ALA A 1 86 ? -0.886 -0.253 4.25 1 93.69 86 ALA A O 1
ATOM 638 N N . PHE A 1 87 ? 0.839 0.889 4.977 1 96.56 87 PHE A N 1
ATOM 639 C CA . PHE A 1 87 ? 1.736 0.408 3.934 1 96.56 87 PHE A CA 1
ATOM 640 C C . PHE A 1 87 ? 1.992 -1.087 4.086 1 96.56 87 PHE A C 1
ATOM 642 O O . PHE A 1 87 ? 2.021 -1.82 3.096 1 96.56 87 PHE A O 1
ATOM 649 N N . GLY A 1 88 ? 2.168 -1.516 5.32 1 97.31 88 GLY A N 1
ATOM 650 C CA . GLY A 1 88 ? 2.439 -2.924 5.566 1 97.31 88 GLY A CA 1
ATOM 651 C C . GLY A 1 88 ? 1.278 -3.828 5.203 1 97.31 88 GLY A C 1
ATOM 652 O O . GLY A 1 88 ? 1.472 -4.875 4.582 1 97.31 88 GLY A O 1
ATOM 653 N N . LEU A 1 89 ? 0.125 -3.418 5.562 1 97.06 89 LEU A N 1
ATOM 654 C CA . LEU A 1 89 ? -1.057 -4.223 5.273 1 97.06 89 LEU A CA 1
ATOM 655 C C . LEU A 1 89 ? -1.392 -4.188 3.787 1 97.06 89 LEU A C 1
ATOM 657 O O . LEU A 1 89 ? -1.682 -5.223 3.186 1 97.06 89 LEU A O 1
ATOM 661 N N . VAL A 1 90 ? -1.349 -3.016 3.209 1 96.94 90 VAL A N 1
ATOM 662 C CA . VAL A 1 90 ? -1.69 -2.877 1.798 1 96.94 90 VAL A CA 1
ATOM 663 C C . VAL A 1 90 ? -0.719 -3.693 0.948 1 96.94 90 VAL A C 1
ATOM 665 O O . VAL A 1 90 ? -1.139 -4.457 0.076 1 96.94 90 VAL A O 1
ATOM 668 N N . ARG A 1 91 ? 0.512 -3.621 1.254 1 96.56 91 ARG A N 1
ATOM 669 C CA . ARG A 1 91 ? 1.497 -4.418 0.531 1 96.56 91 ARG A CA 1
ATOM 670 C C . ARG A 1 91 ? 1.325 -5.902 0.831 1 96.56 91 ARG A C 1
ATOM 672 O O . ARG A 1 91 ? 1.293 -6.727 -0.086 1 96.56 91 ARG A O 1
ATOM 679 N N . GLY A 1 92 ? 1.281 -6.188 2.062 1 95.56 92 GLY A N 1
ATOM 680 C CA . GLY A 1 92 ? 1.171 -7.582 2.469 1 95.56 92 GLY A CA 1
ATOM 681 C C . GLY A 1 92 ? -0.073 -8.266 1.931 1 95.56 92 GLY A C 1
ATOM 682 O O . GLY A 1 92 ? -0.019 -9.414 1.503 1 95.56 92 GLY A O 1
ATOM 683 N N . LEU A 1 93 ? -1.145 -7.57 1.953 1 94.56 93 LEU A N 1
ATOM 684 C CA . LEU A 1 93 ? -2.391 -8.133 1.439 1 94.56 93 LEU A CA 1
ATOM 685 C C . LEU A 1 93 ? -2.324 -8.305 -0.074 1 94.56 93 LEU A C 1
ATOM 687 O O . LEU A 1 93 ? -2.893 -9.25 -0.62 1 94.56 93 LEU A O 1
ATOM 691 N N . GLY A 1 94 ? -1.662 -7.414 -0.72 1 93.56 94 GLY A N 1
ATOM 692 C CA . GLY A 1 94 ? -1.429 -7.613 -2.141 1 93.56 94 GLY A CA 1
ATOM 693 C C . GLY A 1 94 ? -0.66 -8.891 -2.447 1 93.56 94 GLY A C 1
ATOM 694 O O . GLY A 1 94 ? -1 -9.617 -3.383 1 93.56 94 GLY A O 1
ATOM 695 N N . LEU A 1 95 ? 0.299 -9.125 -1.661 1 92.06 95 LEU A N 1
ATOM 696 C CA . LEU A 1 95 ? 1.098 -10.336 -1.816 1 92.06 95 LEU A CA 1
ATOM 697 C C . LEU A 1 95 ? 0.268 -11.578 -1.509 1 92.06 95 LEU A C 1
ATOM 699 O O . LEU A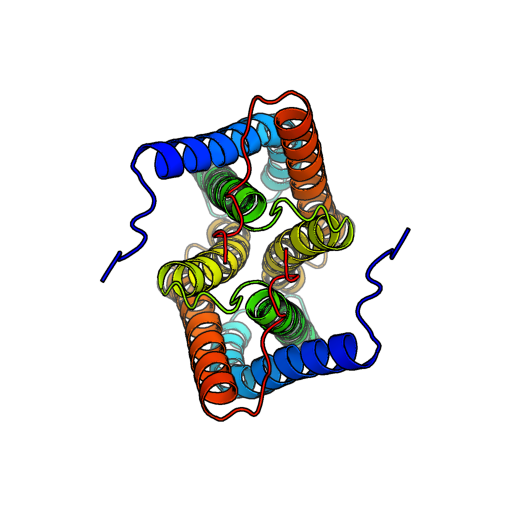 1 95 ? 0.406 -12.602 -2.18 1 92.06 95 LEU A O 1
ATOM 703 N N . LEU A 1 96 ? -0.597 -11.375 -0.544 1 89.31 96 LEU A N 1
ATOM 704 C CA . LEU A 1 96 ? -1.386 -12.516 -0.084 1 89.31 96 LEU A CA 1
ATOM 705 C C . LEU A 1 96 ? -2.461 -12.875 -1.104 1 89.31 96 LEU A C 1
ATOM 707 O O . LEU A 1 96 ? -2.807 -14.055 -1.255 1 89.31 96 LEU A O 1
ATOM 711 N N . GLU A 1 97 ? -2.967 -11.875 -1.747 1 89.5 97 GLU A N 1
ATOM 712 C CA . GLU A 1 97 ? -4.055 -12.109 -2.691 1 89.5 97 GLU A CA 1
ATOM 713 C C . GLU A 1 97 ? -3.66 -13.125 -3.754 1 89.5 97 GLU A C 1
ATOM 715 O O . GLU A 1 97 ? -4.41 -14.062 -4.031 1 89.5 97 GLU A O 1
ATOM 720 N N . ASN A 1 98 ? -2.512 -13.047 -4.285 1 83.38 98 ASN A N 1
ATOM 721 C CA . ASN A 1 98 ? -2.066 -13.977 -5.32 1 83.38 98 ASN A CA 1
ATOM 722 C C . ASN A 1 98 ? -1.401 -15.211 -4.715 1 83.38 98 ASN A C 1
ATOM 724 O O . ASN A 1 98 ? -1.56 -16.328 -5.23 1 83.38 98 ASN A O 1
ATOM 728 N N . GLY A 1 99 ? -0.765 -14.992 -3.676 1 83.12 99 GLY A N 1
ATOM 729 C CA . GLY A 1 99 ? -0.09 -16.109 -3.033 1 83.12 99 GLY A CA 1
ATOM 730 C C . GLY A 1 99 ? -1.047 -17.156 -2.512 1 83.12 99 GLY A C 1
ATOM 731 O O . GLY A 1 99 ? -0.846 -18.359 -2.738 1 83.12 99 GLY A O 1
ATOM 732 N N . ALA A 1 100 ? -2.084 -16.703 -1.886 1 84.38 100 ALA A N 1
ATOM 733 C CA . ALA A 1 100 ? -3.049 -17.625 -1.289 1 84.38 100 ALA A CA 1
ATOM 734 C C . ALA A 1 100 ? -3.83 -18.375 -2.365 1 84.38 100 ALA A C 1
ATOM 736 O O . ALA A 1 100 ? -4.207 -19.531 -2.176 1 84.38 100 ALA A O 1
ATOM 737 N N . THR A 1 101 ? -3.982 -17.766 -3.508 1 84.5 101 THR A N 1
ATOM 738 C CA . THR A 1 101 ? -4.789 -18.375 -4.559 1 84.5 101 THR A CA 1
ATOM 739 C C . THR A 1 101 ? -3.941 -19.297 -5.426 1 84.5 101 THR A C 1
ATOM 741 O O . THR A 1 101 ? -4.469 -20.203 -6.082 1 84.5 101 THR A O 1
ATOM 744 N N . THR A 1 102 ? -2.664 -19.125 -5.371 1 80.94 102 THR A N 1
ATOM 745 C CA . THR A 1 102 ? -1.781 -20 -6.141 1 80.94 102 THR A CA 1
ATOM 746 C C . THR A 1 102 ? -1.325 -21.188 -5.301 1 80.94 102 THR A C 1
ATOM 748 O O . THR A 1 102 ? -1.33 -22.328 -5.773 1 80.94 102 THR A O 1
ATOM 751 N N . SER A 1 103 ? -0.944 -20.859 -4.062 1 78.19 103 SER A N 1
ATOM 752 C CA . SER A 1 103 ? -0.472 -21.906 -3.16 1 78.19 103 SER A CA 1
ATOM 753 C C . SER A 1 103 ? -0.72 -21.531 -1.703 1 78.19 103 SER A C 1
ATOM 755 O O . SER A 1 103 ? -0.314 -20.453 -1.257 1 78.19 103 SER A O 1
ATOM 757 N N . LEU A 1 104 ? -1.534 -22.438 -1.078 1 79.75 104 LEU A N 1
ATOM 758 C CA . LEU A 1 104 ? -1.807 -22.188 0.333 1 79.75 104 LEU A CA 1
ATOM 759 C C . LEU A 1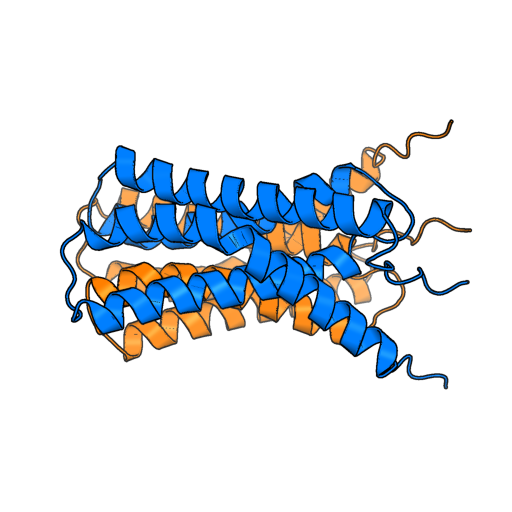 104 ? -0.63 -22.625 1.199 1 79.75 104 LEU A C 1
ATOM 761 O O . LEU A 1 104 ? -0.612 -23.75 1.712 1 79.75 104 LEU A O 1
ATOM 765 N N . ASP A 1 105 ? 0.439 -21.891 1.176 1 85.88 105 ASP A N 1
ATOM 766 C CA . ASP A 1 105 ? 1.611 -22.062 2.029 1 85.88 105 ASP A CA 1
ATOM 767 C C . ASP A 1 105 ? 1.605 -21.047 3.174 1 85.88 105 ASP A C 1
ATOM 769 O O . ASP A 1 105 ? 2.143 -19.938 3.037 1 85.88 105 ASP A O 1
ATOM 773 N N . LEU A 1 106 ? 1 -21.5 4.316 1 86.81 106 LEU A N 1
ATOM 774 C CA . LEU A 1 106 ? 0.733 -20.594 5.422 1 86.81 106 LEU A CA 1
ATOM 775 C C . LEU A 1 106 ? 2.027 -19.969 5.934 1 86.81 106 LEU A C 1
ATOM 777 O O . LEU A 1 106 ? 2.084 -18.766 6.172 1 86.81 106 LEU A O 1
ATOM 781 N N . PRO A 1 107 ? 3.055 -20.797 6.117 1 90.31 107 PRO A N 1
ATOM 782 C CA . PRO A 1 107 ? 4.305 -20.188 6.574 1 90.31 107 PRO A CA 1
ATOM 783 C C . PRO A 1 107 ? 4.809 -19.094 5.625 1 90.31 107 PRO A C 1
ATOM 785 O O . PRO A 1 107 ? 5.27 -18.047 6.074 1 90.31 107 PRO A O 1
ATOM 788 N N . TRP A 1 108 ? 4.672 -19.312 4.379 1 88.5 108 TRP A N 1
ATOM 789 C CA . TRP A 1 108 ? 5.102 -18.328 3.389 1 88.5 108 TRP A CA 1
ATOM 790 C C . TRP A 1 108 ? 4.199 -17.094 3.418 1 88.5 108 TRP A C 1
ATOM 792 O O . TRP A 1 108 ? 4.688 -15.961 3.451 1 88.5 108 TRP A O 1
ATOM 802 N N . LEU A 1 109 ? 2.969 -17.344 3.49 1 89.62 109 LEU A N 1
ATOM 803 C CA . LEU A 1 109 ? 1.997 -16.25 3.488 1 89.62 109 LEU A CA 1
ATOM 804 C C . LEU A 1 109 ? 2.188 -15.359 4.703 1 89.62 109 LEU A C 1
ATOM 806 O O . LEU A 1 109 ? 2.205 -14.133 4.578 1 89.62 109 LEU A O 1
ATOM 810 N N . THR A 1 110 ? 2.34 -16 5.797 1 92.81 110 THR A N 1
ATOM 811 C CA . THR A 1 110 ? 2.527 -15.242 7.031 1 92.81 110 THR A CA 1
ATOM 812 C C . THR A 1 110 ? 3.848 -14.477 7 1 92.81 110 THR A C 1
ATOM 814 O O . THR A 1 110 ? 3.939 -13.367 7.52 1 92.81 110 THR A O 1
ATOM 817 N N . SER A 1 111 ? 4.852 -15.062 6.445 1 92.81 111 SER A N 1
ATOM 818 C CA . SER A 1 111 ? 6.148 -14.406 6.355 1 92.81 111 SER A CA 1
ATOM 819 C C . SER A 1 111 ? 6.086 -13.188 5.438 1 92.81 111 SER A C 1
ATOM 821 O O . SER A 1 111 ? 6.75 -12.18 5.688 1 92.81 111 SER A O 1
ATOM 823 N N . GLN A 1 112 ? 5.273 -13.266 4.402 1 92 112 GLN A N 1
ATOM 824 C CA . GLN A 1 112 ? 5.148 -12.133 3.484 1 92 112 GLN A CA 1
ATOM 825 C C . GLN A 1 112 ? 4.406 -10.977 4.137 1 92 112 GLN A C 1
ATOM 827 O O . GLN A 1 112 ? 4.824 -9.82 4.023 1 92 112 GLN A O 1
ATOM 832 N N . LEU A 1 113 ? 3.32 -11.273 4.781 1 94.56 113 LEU A N 1
ATOM 833 C CA . LEU A 1 113 ? 2.541 -10.25 5.469 1 94.56 113 LEU A CA 1
ATOM 834 C C . LEU A 1 113 ? 3.326 -9.664 6.637 1 94.56 113 LEU A C 1
ATOM 836 O O . LEU A 1 113 ? 3.488 -8.445 6.734 1 94.56 113 LEU A O 1
ATOM 840 N N . GLY A 1 114 ? 3.791 -10.562 7.477 1 96.56 114 GLY A N 1
ATOM 841 C CA . GLY A 1 114 ? 4.594 -10.125 8.602 1 96.56 114 GLY A CA 1
ATOM 842 C C . GLY A 1 114 ? 5.871 -9.414 8.188 1 96.56 114 GLY A C 1
ATOM 843 O O . GLY A 1 114 ? 6.273 -8.438 8.82 1 96.56 114 GLY A O 1
ATOM 844 N N . GLY A 1 115 ? 6.52 -9.906 7.148 1 96.75 115 GLY A N 1
ATOM 845 C CA . GLY A 1 115 ? 7.727 -9.289 6.621 1 96.75 115 GLY A CA 1
ATOM 846 C C . GLY A 1 115 ? 7.5 -7.875 6.113 1 96.75 115 GLY A C 1
ATOM 847 O O . GLY A 1 115 ? 8.359 -7.004 6.285 1 96.75 115 GLY A O 1
ATOM 848 N N . SER A 1 116 ? 6.359 -7.691 5.477 1 96.88 116 SER A N 1
ATOM 849 C CA . SER A 1 116 ? 6.02 -6.355 5 1 96.88 116 SER A CA 1
ATOM 850 C C . SER A 1 116 ? 5.816 -5.391 6.164 1 96.88 116 SER A C 1
ATOM 852 O O . SER A 1 116 ? 6.324 -4.266 6.141 1 96.88 116 SER A O 1
ATOM 854 N N . LEU A 1 117 ? 5.145 -5.836 7.215 1 97.25 117 LEU A N 1
ATOM 855 C CA . LEU A 1 117 ? 4.918 -5.004 8.391 1 97.25 117 LEU A CA 1
ATOM 856 C C . LEU A 1 117 ? 6.238 -4.668 9.078 1 97.25 117 LEU A C 1
ATOM 858 O O . LEU A 1 117 ? 6.473 -3.518 9.453 1 97.25 117 LEU A O 1
ATOM 862 N N . LEU A 1 118 ? 7.031 -5.648 9.211 1 97.5 118 LEU A N 1
ATOM 863 C CA . LEU A 1 118 ? 8.32 -5.457 9.867 1 97.5 118 LEU A CA 1
ATOM 864 C C . LEU A 1 118 ? 9.211 -4.531 9.047 1 97.5 118 LEU A C 1
ATOM 866 O O . LEU A 1 118 ? 9.922 -3.688 9.609 1 97.5 118 LEU A O 1
ATOM 870 N N . LEU A 1 119 ? 9.188 -4.754 7.75 1 97.94 119 LEU A N 1
ATOM 871 C CA . LEU A 1 119 ? 9.961 -3.924 6.836 1 97.94 119 LEU A CA 1
ATOM 872 C C . LEU A 1 119 ? 9.633 -2.447 7.031 1 97.94 119 LEU A C 1
ATOM 874 O O . LEU A 1 119 ? 10.531 -1.627 7.23 1 97.94 119 LEU A O 1
ATOM 878 N N . PHE A 1 120 ? 8.414 -2.059 7.086 1 97.62 120 PHE A N 1
ATOM 879 C CA . PHE A 1 120 ? 8.023 -0.657 7.195 1 97.62 120 PHE A CA 1
ATOM 880 C C . PHE A 1 120 ? 8.211 -0.154 8.625 1 97.62 120 PHE A C 1
ATOM 882 O O . PHE A 1 120 ? 8.492 1.026 8.836 1 97.62 120 PHE A O 1
ATOM 889 N N . ALA A 1 121 ? 8.047 -1.051 9.609 1 96.69 121 ALA A N 1
ATOM 890 C CA . ALA A 1 121 ? 8.312 -0.659 10.992 1 96.69 121 ALA A CA 1
ATOM 891 C C . ALA A 1 121 ? 9.773 -0.261 11.18 1 96.69 121 ALA A C 1
ATOM 893 O O . ALA A 1 121 ? 10.078 0.725 11.852 1 96.69 121 ALA A O 1
ATOM 894 N N . LEU A 1 122 ? 10.633 -1.002 10.602 1 97.44 122 LEU A N 1
ATOM 895 C CA . LEU A 1 122 ? 12.055 -0.69 10.688 1 97.44 122 LEU A CA 1
ATOM 896 C C . LEU A 1 122 ? 12.367 0.624 9.977 1 97.44 122 LEU A C 1
ATOM 898 O O . LEU A 1 122 ? 13.148 1.435 10.484 1 97.44 122 LEU A O 1
ATOM 902 N N . CYS A 1 123 ? 11.773 0.798 8.812 1 96.75 123 CYS A N 1
ATOM 903 C CA . CYS A 1 123 ? 11.961 2.057 8.102 1 96.75 123 CYS A CA 1
ATOM 904 C C . CYS A 1 123 ? 11.477 3.234 8.938 1 96.75 123 CYS A C 1
ATOM 906 O O . CYS A 1 123 ? 12.164 4.254 9.039 1 96.75 123 CYS A O 1
ATOM 908 N N . ALA A 1 124 ? 10.352 3.066 9.555 1 93.88 124 ALA A N 1
ATOM 909 C CA . ALA A 1 124 ? 9.805 4.133 10.391 1 93.88 124 ALA A CA 1
ATOM 910 C C . ALA A 1 124 ? 10.742 4.457 11.547 1 93.88 124 ALA A C 1
ATOM 912 O O . ALA A 1 124 ? 10.977 5.625 11.859 1 93.88 124 ALA A O 1
ATOM 913 N N . THR A 1 125 ? 11.211 3.432 12.195 1 94 125 THR A N 1
ATOM 914 C CA . THR A 1 125 ? 12.125 3.609 13.32 1 94 125 THR A CA 1
ATOM 915 C C . THR A 1 125 ? 13.375 4.359 12.883 1 94 125 THR A C 1
ATOM 917 O O . THR A 1 125 ? 13.844 5.258 13.586 1 94 125 THR A O 1
ATOM 920 N N . SER A 1 126 ? 13.93 3.977 11.789 1 94.56 126 SER A N 1
ATOM 921 C CA . SER A 1 126 ? 15.109 4.645 11.266 1 94.56 126 SER A CA 1
ATOM 922 C C . SER A 1 126 ? 14.828 6.105 10.938 1 94.56 126 SER A C 1
ATOM 924 O O . SER A 1 126 ? 15.656 6.98 11.188 1 94.56 126 SER A O 1
ATOM 926 N N . LEU A 1 127 ? 13.68 6.383 10.391 1 92.44 127 LEU A N 1
ATOM 927 C CA . LEU A 1 127 ? 13.312 7.754 10.047 1 92.44 127 LEU A CA 1
ATOM 928 C C . LEU A 1 127 ? 13.109 8.594 11.305 1 92.44 127 LEU A C 1
ATOM 930 O O . LEU A 1 127 ? 13.523 9.758 11.352 1 92.44 127 LEU A O 1
ATOM 934 N N . ASP A 1 128 ? 12.531 7.969 12.305 1 89.75 128 ASP A N 1
ATOM 935 C CA . ASP A 1 128 ? 12.391 8.648 13.594 1 89.75 128 ASP A CA 1
ATOM 936 C C . ASP A 1 128 ? 13.758 9.031 14.164 1 89.75 128 ASP A C 1
ATOM 938 O O . ASP A 1 128 ? 13.93 10.133 14.688 1 89.75 128 ASP A O 1
ATOM 942 N N . PHE A 1 129 ? 14.57 8.078 14.102 1 91.12 129 PHE A N 1
ATOM 943 C CA . PHE A 1 129 ? 15.922 8.297 14.602 1 91.12 129 PHE A CA 1
ATOM 944 C C . PHE A 1 129 ? 16.594 9.438 13.852 1 91.12 129 PHE A C 1
ATOM 946 O O . PHE A 1 129 ? 17.266 10.281 14.461 1 91.12 129 PHE A O 1
ATOM 953 N N . ALA A 1 130 ? 16.5 9.484 12.547 1 90.44 130 ALA A N 1
ATOM 954 C CA . ALA A 1 130 ? 17.094 10.523 11.719 1 90.44 130 ALA A CA 1
ATOM 955 C C . ALA A 1 130 ? 16.484 11.891 12.023 1 90.44 130 ALA A C 1
ATOM 957 O O . ALA A 1 130 ? 17.188 12.906 12.008 1 90.44 130 ALA A O 1
ATOM 958 N N . ILE A 1 131 ? 15.258 11.914 12.258 1 85.81 131 ILE A N 1
ATOM 959 C CA . ILE A 1 131 ? 14.578 13.164 12.602 1 85.81 131 ILE A CA 1
ATOM 960 C C . ILE A 1 131 ? 15.039 13.648 13.969 1 85.81 131 ILE A C 1
ATOM 962 O O . ILE A 1 131 ? 15.336 14.828 14.156 1 85.81 131 ILE A O 1
ATOM 966 N N . ALA A 1 132 ? 15.086 12.734 14.859 1 86.38 132 ALA A N 1
ATOM 967 C CA . ALA A 1 132 ? 15.508 13.062 16.219 1 86.38 132 ALA A CA 1
ATOM 968 C C . ALA A 1 132 ? 16.938 13.602 16.234 1 86.38 132 ALA A C 1
ATOM 970 O O . ALA A 1 132 ? 17.281 14.469 17.031 1 86.38 132 ALA A O 1
ATOM 971 N N . ARG A 1 133 ? 17.734 13.141 15.336 1 90.44 133 ARG A N 1
ATOM 972 C CA . ARG A 1 133 ? 19.141 13.555 15.281 1 90.44 133 ARG A CA 1
ATOM 973 C C . ARG A 1 133 ? 19.297 14.82 14.445 1 90.44 133 ARG A C 1
ATOM 975 O O . ARG A 1 133 ? 20.406 15.344 14.312 1 90.44 133 ARG A O 1
ATOM 982 N N . GLY A 1 134 ? 18.219 15.258 13.828 1 86 134 GLY A N 1
ATOM 983 C CA . GLY A 1 134 ? 18.25 16.484 13.039 1 86 134 GLY A CA 1
ATOM 984 C C . GLY A 1 134 ? 18.75 16.266 11.617 1 86 134 GLY A C 1
ATOM 985 O O . GLY A 1 134 ? 19.031 17.219 10.898 1 86 134 GLY A O 1
ATOM 986 N N . TRP A 1 135 ? 18.875 15.023 11.219 1 86.06 135 TRP A N 1
ATOM 987 C CA . TRP A 1 135 ? 19.312 14.711 9.859 1 86.06 135 TRP A CA 1
ATOM 988 C C . TRP A 1 135 ? 18.188 14.938 8.859 1 86.06 135 TRP A C 1
ATOM 990 O O . TRP A 1 135 ? 18.438 15.172 7.676 1 86.06 135 TRP A O 1
ATOM 1000 N N . LEU A 1 136 ? 16.922 14.859 9.352 1 79.75 136 LEU A N 1
ATOM 1001 C CA . LEU A 1 136 ? 15.727 15.023 8.539 1 79.75 136 LEU A CA 1
ATOM 1002 C C . LEU A 1 136 ? 14.781 16.047 9.172 1 79.75 136 LEU A C 1
ATOM 1004 O O . LEU A 1 136 ? 14.492 15.969 10.367 1 79.75 136 LEU A O 1
ATOM 1008 N N . ARG A 1 137 ? 14.406 17.062 8.406 1 78 137 ARG A N 1
ATOM 1009 C CA . ARG A 1 137 ? 13.453 18.047 8.898 1 78 137 ARG A CA 1
ATOM 1010 C C . ARG A 1 1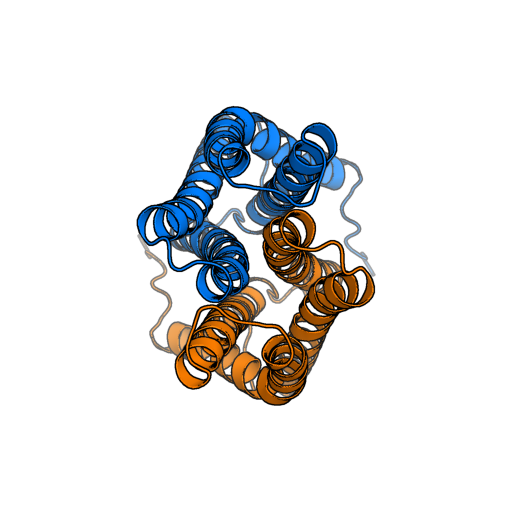37 ? 12.039 17.719 8.453 1 78 137 ARG A C 1
ATOM 1012 O O . ARG A 1 137 ? 11.766 17.578 7.258 1 78 137 ARG A O 1
ATOM 1019 N N . PRO A 1 138 ? 11.25 17.609 9.312 1 72.81 138 PRO A N 1
ATOM 1020 C CA . PRO A 1 138 ? 9.852 17.375 8.922 1 72.81 138 PRO A CA 1
ATOM 1021 C C . PRO A 1 138 ? 9.227 18.594 8.25 1 72.81 138 PRO A C 1
ATOM 1023 O O . PRO A 1 138 ? 9.758 19.703 8.352 1 72.81 138 PRO A O 1
ATOM 1026 N N . ILE A 1 139 ? 8.172 18.406 7.387 1 66.62 139 ILE A N 1
ATOM 1027 C CA . ILE A 1 139 ? 7.504 19.516 6.707 1 66.62 139 ILE A CA 1
ATOM 1028 C C . ILE A 1 139 ? 6.664 20.312 7.711 1 66.62 139 ILE A C 1
ATOM 1030 O O . ILE A 1 139 ? 5.852 19.734 8.438 1 66.62 139 ILE A O 1
ATOM 1034 N N . PRO A 1 140 ? 7.203 21.625 7.82 1 58.62 140 PRO A N 1
ATOM 1035 C CA . PRO A 1 140 ? 6.492 22.469 8.789 1 58.62 140 PRO A CA 1
ATOM 1036 C C . PRO A 1 140 ? 5.008 22.609 8.469 1 58.62 140 PRO A C 1
ATOM 1038 O O . PRO A 1 140 ? 4.613 22.531 7.301 1 58.62 140 PRO A O 1
ATOM 1041 N N . SER A 1 141 ? 4.16 22.406 9.398 1 54.91 141 SER A N 1
ATOM 1042 C CA . SER A 1 141 ? 2.754 22.734 9.203 1 54.91 141 SER A CA 1
ATOM 1043 C C . SER A 1 141 ? 2.584 24.203 8.828 1 54.91 141 SER A C 1
ATOM 1045 O O . SER A 1 141 ? 3.395 25.047 9.211 1 54.91 141 SER A O 1
ATOM 1047 N N . SER A 1 142 ? 2.311 24.5 7.547 1 45.66 142 SER A N 1
ATOM 1048 C CA . SER A 1 142 ? 2.141 25.906 7.203 1 45.66 142 SER A CA 1
ATOM 1049 C C . SER A 1 142 ? 1.566 26.703 8.375 1 45.66 142 SER A C 1
ATOM 1051 O O . SER A 1 142 ? 0.569 26.297 8.977 1 45.66 142 SER A O 1
ATOM 1053 N N . PRO A 1 143 ? 2.527 27.703 8.922 1 39.97 143 PRO A N 1
ATOM 1054 C CA . PRO A 1 143 ? 2.014 28.641 9.922 1 39.97 143 PRO A CA 1
ATOM 1055 C C . PRO A 1 143 ? 0.661 29.234 9.539 1 39.97 143 PRO A C 1
ATOM 1057 O O . PRO A 1 143 ? 0.413 29.5 8.359 1 39.97 143 PRO A O 1
ATOM 1060 N N . GLN A 1 144 ? -0.566 28.891 10.25 1 32.09 144 GLN A N 1
ATOM 1061 C CA . GLN A 1 144 ? -1.569 29.938 10.102 1 32.09 144 GLN A CA 1
ATOM 1062 C C . GLN A 1 144 ? -0.951 31.328 10.289 1 32.09 144 GLN A C 1
ATOM 1064 O O . GLN A 1 144 ? -0.097 31.516 11.156 1 32.09 144 GLN A O 1
ATOM 1069 N N . MET B 1 1 ? -0.852 19.297 29.312 1 30.19 1 MET B N 1
ATOM 1070 C CA . MET B 1 1 ? -0.442 17.906 29.141 1 30.19 1 MET B CA 1
ATOM 1071 C C . MET B 1 1 ? -1.407 17.156 28.234 1 30.19 1 MET B C 1
ATOM 1073 O O . MET B 1 1 ? -2.266 16.406 28.703 1 30.19 1 MET B O 1
ATOM 1077 N N . THR B 1 2 ? -2.258 17.812 27.391 1 35.03 2 THR B N 1
ATOM 1078 C CA . THR B 1 2 ? -3.406 17.672 26.516 1 35.03 2 THR B CA 1
ATOM 1079 C C . THR B 1 2 ? -3.143 16.625 25.438 1 35.03 2 THR B C 1
ATOM 1081 O O . THR B 1 2 ? -2.377 16.859 24.5 1 35.03 2 THR B O 1
ATOM 1084 N N . ARG B 1 3 ? -2.676 15.398 25.703 1 43.69 3 ARG B N 1
ATOM 1085 C CA . ARG B 1 3 ? -2.637 14.094 25.062 1 43.69 3 ARG B CA 1
ATOM 1086 C C . ARG B 1 3 ? -3.754 13.961 24.031 1 43.69 3 ARG B C 1
ATOM 1088 O O . ARG B 1 3 ? -4.926 13.828 24.391 1 43.69 3 ARG B O 1
ATOM 1095 N N . SER B 1 4 ? -3.967 14.625 22.922 1 45.16 4 SER B N 1
ATOM 1096 C CA . SER B 1 4 ? -4.992 14.844 21.906 1 45.16 4 SER B CA 1
ATOM 1097 C C . SER B 1 4 ? -5.551 13.516 21.406 1 45.16 4 SER B C 1
ATOM 1099 O O . SER B 1 4 ? -4.902 12.82 20.609 1 45.16 4 SER B O 1
ATOM 1101 N N . SER B 1 5 ? -6.059 12.531 22.203 1 50.81 5 SER B N 1
ATOM 1102 C CA . SER B 1 5 ? -7.043 11.469 22.016 1 50.81 5 SER B CA 1
ATOM 1103 C C . SER B 1 5 ? -8.062 11.852 20.938 1 50.81 5 SER B C 1
ATOM 1105 O O . SER B 1 5 ? -8.648 12.93 21 1 50.81 5 SER B O 1
ATOM 1107 N N . LEU B 1 6 ? -7.812 11.352 19.672 1 60.03 6 LEU B N 1
ATOM 1108 C CA . LEU B 1 6 ? -8.914 11.562 18.734 1 60.03 6 LEU B CA 1
ATOM 1109 C C . LEU B 1 6 ? -10.258 11.391 19.438 1 60.03 6 LEU B C 1
ATOM 1111 O O . LEU B 1 6 ? -10.508 10.359 20.062 1 60.03 6 LEU B O 1
ATOM 1115 N N . SER B 1 7 ? -10.953 12.539 19.766 1 72.75 7 SER B N 1
ATOM 1116 C CA . SER B 1 7 ? -12.312 12.492 20.281 1 72.75 7 SER B CA 1
ATOM 1117 C C . SER B 1 7 ? -13.141 11.43 19.562 1 72.75 7 SER B C 1
ATOM 1119 O O . SER B 1 7 ? -12.781 10.992 18.469 1 72.75 7 SER B O 1
ATOM 1121 N N . LEU B 1 8 ? -13.93 10.734 20.312 1 75.56 8 LEU B N 1
ATOM 1122 C CA . LEU B 1 8 ? -14.852 9.773 19.719 1 75.56 8 LEU B CA 1
ATOM 1123 C C . LEU B 1 8 ? -15.438 10.305 18.406 1 75.56 8 LEU B C 1
ATOM 1125 O O . LEU B 1 8 ? -15.633 9.547 17.453 1 75.56 8 LEU B O 1
ATOM 1129 N N . ALA B 1 9 ? -15.711 11.531 18.359 1 74.62 9 ALA B N 1
ATOM 1130 C CA . ALA B 1 9 ? -16.266 12.164 17.156 1 74.62 9 ALA B CA 1
ATOM 1131 C C . ALA B 1 9 ? -15.281 12.086 16 1 74.62 9 ALA B C 1
ATOM 1133 O O . ALA B 1 9 ? -15.68 11.859 14.852 1 74.62 9 ALA B O 1
ATOM 1134 N N . GLU B 1 10 ? -14.023 12.211 16.328 1 77.31 10 GLU B N 1
ATOM 1135 C CA . GLU B 1 10 ? -12.992 12.148 15.289 1 77.31 10 GLU B CA 1
ATOM 1136 C C . GLU B 1 10 ? -12.805 10.719 14.781 1 77.31 10 GLU B C 1
ATOM 1138 O O . GLU B 1 10 ? -12.578 10.508 13.594 1 77.31 10 GLU B O 1
ATOM 1143 N N . ARG B 1 11 ? -12.984 9.922 15.727 1 80.38 11 ARG B N 1
ATOM 1144 C CA . ARG B 1 11 ? -12.883 8.516 15.336 1 80.38 11 ARG B CA 1
ATOM 1145 C C . ARG B 1 11 ? -14.039 8.125 14.422 1 80.38 11 ARG B C 1
ATOM 1147 O O . ARG B 1 11 ? -13.859 7.371 13.469 1 80.38 11 ARG B O 1
ATOM 1154 N N . TRP B 1 12 ? -15.141 8.578 14.711 1 85.12 12 TRP B N 1
ATOM 1155 C CA . TRP B 1 12 ? -16.312 8.297 13.883 1 85.12 12 TRP B CA 1
ATOM 1156 C C . TRP B 1 12 ? -16.156 8.906 12.5 1 85.12 12 TRP B C 1
ATOM 1158 O O . TRP B 1 12 ? -16.516 8.289 11.492 1 85.12 12 TRP B O 1
ATOM 1168 N N . GLU B 1 13 ? -15.68 9.984 12.438 1 85.25 13 GLU B N 1
ATOM 1169 C CA . GLU B 1 13 ? -15.492 10.656 11.156 1 85.25 13 GLU B CA 1
ATOM 1170 C C . GLU B 1 13 ? -14.477 9.922 10.289 1 85.25 13 GLU B C 1
ATOM 1172 O O . GLU B 1 13 ? -14.625 9.844 9.07 1 85.25 13 GLU B O 1
ATOM 1177 N N . SER B 1 14 ? -13.516 9.445 10.969 1 84.62 14 SER B N 1
ATOM 1178 C CA . SER B 1 14 ? -12.531 8.664 10.234 1 84.62 14 SER B CA 1
ATOM 1179 C C . SER B 1 14 ? -13.133 7.352 9.734 1 84.62 14 SER B C 1
ATOM 1181 O O . SER B 1 14 ? -12.852 6.918 8.609 1 84.62 14 SER B O 1
ATOM 1183 N N . ALA B 1 15 ? -13.898 6.742 10.531 1 90.38 15 ALA B N 1
ATOM 1184 C CA . ALA B 1 15 ? -14.594 5.531 10.109 1 90.38 15 ALA B CA 1
ATOM 1185 C C . ALA B 1 15 ? -15.516 5.812 8.93 1 90.38 15 ALA B C 1
ATOM 1187 O O . ALA B 1 15 ? -15.617 5.004 8 1 90.38 15 ALA B O 1
ATOM 1188 N N . LYS B 1 16 ? -16.094 6.934 8.961 1 93 16 LYS B N 1
ATOM 1189 C CA . LYS B 1 16 ? -16.984 7.336 7.879 1 93 16 LYS B CA 1
ATOM 1190 C C . LYS B 1 16 ? -16.219 7.492 6.57 1 93 16 LYS B C 1
ATOM 1192 O O . LYS B 1 16 ? -16.719 7.121 5.504 1 93 16 LYS B O 1
ATOM 1197 N N . ALA B 1 17 ? -15.102 8.023 6.645 1 92.94 17 ALA B N 1
ATOM 1198 C CA . ALA B 1 17 ? -14.266 8.172 5.453 1 92.94 17 ALA B CA 1
ATOM 1199 C C . ALA B 1 17 ? -13.898 6.805 4.871 1 92.94 17 ALA B C 1
ATOM 1201 O O . ALA B 1 17 ? -13.984 6.602 3.656 1 92.94 17 ALA B O 1
ATOM 1202 N N . GLY B 1 18 ? -13.562 5.926 5.758 1 95.12 18 GLY B N 1
ATOM 1203 C CA . GLY B 1 18 ? -13.25 4.574 5.316 1 95.12 18 GLY B CA 1
ATOM 1204 C C . GLY B 1 18 ? -14.445 3.861 4.703 1 95.12 18 GLY B C 1
ATOM 1205 O O . GLY B 1 18 ? -14.305 3.168 3.691 1 95.12 18 GLY B O 1
ATOM 1206 N N . LEU B 1 19 ? -15.57 4.043 5.301 1 96.44 19 LEU B N 1
ATOM 1207 C CA . LEU B 1 19 ? -16.781 3.396 4.812 1 96.44 19 LEU B CA 1
ATOM 1208 C C . LEU B 1 19 ? -17.203 3.971 3.459 1 96.44 19 LEU B C 1
ATOM 1210 O O . LEU B 1 19 ? -17.688 3.24 2.592 1 96.44 19 LEU B O 1
ATOM 1214 N N . LEU B 1 20 ? -17.047 5.258 3.318 1 96.19 20 LEU B N 1
ATOM 1215 C CA . LEU B 1 20 ? -17.328 5.883 2.031 1 96.19 20 LEU B CA 1
ATOM 1216 C C . LEU B 1 20 ? -16.406 5.34 0.946 1 96.19 20 LEU B C 1
ATOM 1218 O O . LEU B 1 20 ? -16.844 5.086 -0.178 1 96.19 20 LEU B O 1
ATOM 1222 N N . ALA B 1 21 ? -15.164 5.172 1.269 1 97.31 21 ALA B N 1
ATOM 1223 C CA . ALA B 1 21 ? -14.211 4.578 0.326 1 97.31 21 ALA B CA 1
ATOM 1224 C C . ALA B 1 21 ? -14.617 3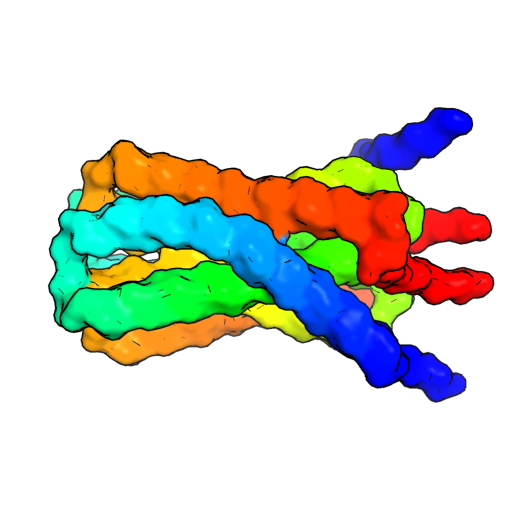.154 -0.039 1 97.31 21 ALA B C 1
ATOM 1226 O O . ALA B 1 21 ? -14.555 2.764 -1.207 1 97.31 21 ALA B O 1
ATOM 1227 N N . LEU B 1 22 ? -15.102 2.43 0.948 1 97.75 22 LEU B N 1
ATOM 1228 C CA . LEU B 1 22 ? -15.555 1.062 0.714 1 97.75 22 LEU B CA 1
ATOM 1229 C C . LEU B 1 22 ? -16.734 1.039 -0.246 1 97.75 22 LEU B C 1
ATOM 1231 O O . LEU B 1 22 ? -16.781 0.223 -1.171 1 97.75 22 LEU B O 1
ATOM 1235 N N . ALA B 1 23 ? -17.625 1.93 0.012 1 97.44 23 ALA B N 1
ATOM 1236 C CA . ALA B 1 23 ? -18.812 1.999 -0.838 1 97.44 23 ALA B CA 1
ATOM 1237 C C . ALA B 1 23 ? -18.438 2.332 -2.279 1 97.44 23 ALA B C 1
ATOM 1239 O O . ALA B 1 23 ? -19 1.772 -3.221 1 97.44 23 ALA B O 1
ATOM 1240 N N . THR B 1 24 ? -17.531 3.227 -2.48 1 97.69 24 THR B N 1
ATOM 1241 C CA . THR B 1 24 ? -17.078 3.645 -3.803 1 97.69 24 THR B CA 1
ATOM 1242 C C . THR B 1 24 ? -16.344 2.51 -4.504 1 97.69 24 THR B C 1
ATOM 1244 O O . THR B 1 24 ? -16.375 2.404 -5.734 1 97.69 24 THR B O 1
ATOM 1247 N N . ALA B 1 25 ? -15.695 1.662 -3.738 1 97.94 25 ALA B N 1
ATOM 1248 C CA . ALA B 1 25 ? -14.797 0.64 -4.277 1 97.94 25 ALA B CA 1
ATOM 1249 C C . ALA B 1 25 ? -15.586 -0.569 -4.773 1 97.94 25 ALA B C 1
ATOM 1251 O O . ALA B 1 25 ? -15.031 -1.445 -5.441 1 97.94 25 ALA B O 1
ATOM 1252 N N . VAL B 1 26 ? -16.859 -0.615 -4.598 1 97.12 26 VAL B N 1
ATOM 1253 C CA . VAL B 1 26 ? -17.656 -1.813 -4.859 1 97.12 26 VAL B CA 1
ATOM 1254 C C . VAL B 1 26 ? -17.562 -2.176 -6.34 1 97.12 26 VAL B C 1
ATOM 1256 O O . VAL B 1 26 ? -17.234 -3.311 -6.691 1 97.12 26 VAL B O 1
ATOM 1259 N N . ILE B 1 27 ? -17.734 -1.224 -7.188 1 96.12 27 ILE B N 1
ATOM 1260 C CA . ILE B 1 27 ? -17.797 -1.496 -8.617 1 96.12 27 ILE B CA 1
ATOM 1261 C C . ILE B 1 27 ? -16.406 -1.808 -9.148 1 96.12 27 ILE B C 1
ATOM 1263 O O . ILE B 1 27 ? -16.188 -2.852 -9.773 1 96.12 27 ILE B O 1
ATOM 1267 N N . PRO B 1 28 ? -15.422 -0.913 -8.883 1 96.12 28 PRO B N 1
ATOM 1268 C CA . PRO B 1 28 ? -14.086 -1.243 -9.398 1 96.12 28 PRO B CA 1
ATOM 1269 C C . PRO B 1 28 ? -13.516 -2.518 -8.781 1 96.12 28 PRO B C 1
ATOM 1271 O O . PRO B 1 28 ? -12.781 -3.254 -9.445 1 96.12 28 PRO B O 1
ATOM 1274 N N . ALA B 1 29 ? -13.859 -2.783 -7.559 1 96.38 29 ALA B N 1
ATOM 1275 C CA . ALA B 1 29 ? -13.414 -4.023 -6.93 1 96.38 29 ALA B CA 1
ATOM 1276 C C . ALA B 1 29 ? -14.031 -5.238 -7.613 1 96.38 29 ALA B C 1
ATOM 1278 O O . ALA B 1 29 ? -13.359 -6.246 -7.832 1 96.38 29 ALA B O 1
ATOM 1279 N N . ALA B 1 30 ? -15.281 -5.176 -7.926 1 95.88 30 ALA B N 1
ATOM 1280 C CA . ALA B 1 30 ? -15.953 -6.277 -8.609 1 95.88 30 ALA B CA 1
ATOM 1281 C C . ALA B 1 30 ? -15.305 -6.559 -9.961 1 95.88 30 ALA B C 1
ATOM 1283 O O . ALA B 1 30 ? -15.156 -7.715 -10.359 1 95.88 30 ALA B O 1
ATOM 1284 N N . ALA B 1 31 ? -14.961 -5.539 -10.633 1 94.94 31 ALA B N 1
ATOM 1285 C CA . ALA B 1 31 ? -14.305 -5.691 -11.93 1 94.94 31 ALA B CA 1
ATOM 1286 C C . ALA B 1 31 ? -12.945 -6.367 -11.781 1 94.94 31 ALA B C 1
ATOM 1288 O O . ALA B 1 31 ? -12.609 -7.27 -12.547 1 94.94 31 ALA B O 1
ATOM 1289 N N . LEU B 1 32 ? -12.195 -5.957 -10.781 1 94 32 LEU B N 1
ATOM 1290 C CA . LEU B 1 32 ? -10.875 -6.535 -10.562 1 94 32 LEU B CA 1
ATOM 1291 C C . LEU B 1 32 ? -10.984 -7.992 -10.133 1 94 32 LEU B C 1
ATOM 1293 O O . LEU B 1 32 ? -10.234 -8.844 -10.625 1 94 32 LEU B O 1
ATOM 1297 N N . ILE B 1 33 ? -11.922 -8.242 -9.289 1 93.44 33 ILE B N 1
ATOM 1298 C CA . ILE B 1 33 ? -12.133 -9.609 -8.812 1 93.44 33 ILE B CA 1
ATOM 1299 C C . ILE B 1 33 ? -12.617 -10.484 -9.961 1 93.44 33 ILE B C 1
ATOM 1301 O O . ILE B 1 33 ? -12.25 -11.656 -10.055 1 93.44 33 ILE B O 1
ATOM 1305 N N . GLY B 1 34 ? -13.422 -9.938 -10.797 1 91.44 34 GLY B N 1
ATOM 1306 C CA . GLY B 1 34 ? -13.898 -10.664 -11.969 1 91.44 34 GLY B CA 1
ATOM 1307 C C . GLY B 1 34 ? -12.773 -11.133 -12.875 1 91.44 34 GLY B C 1
ATOM 1308 O O . GLY B 1 34 ? -12.859 -12.203 -13.469 1 91.44 34 GLY B O 1
ATOM 1309 N N . LEU B 1 35 ? -11.727 -10.328 -12.93 1 87.38 35 LEU B N 1
ATOM 1310 C CA . LEU B 1 35 ? -10.562 -10.703 -13.719 1 87.38 35 LEU B CA 1
ATOM 1311 C C . LEU B 1 35 ? -9.773 -11.812 -13.023 1 87.38 35 LEU B C 1
ATOM 1313 O O . LEU B 1 35 ? -9.164 -12.656 -13.688 1 87.38 35 LEU B O 1
ATOM 1317 N N . GLU B 1 36 ? -9.867 -11.828 -11.711 1 84.94 36 GLU B N 1
ATOM 1318 C CA . GLU B 1 36 ? -9.094 -12.781 -10.922 1 84.94 36 GLU B CA 1
ATOM 1319 C C . GLU B 1 36 ? -9.742 -14.164 -10.922 1 84.94 36 GLU B C 1
ATOM 1321 O O . GLU B 1 36 ? -9.047 -15.18 -10.93 1 84.94 36 GLU B O 1
ATOM 1326 N N . ILE B 1 37 ? -11.023 -14.203 -10.953 1 84 37 ILE B N 1
ATOM 1327 C CA . ILE B 1 37 ? -11.742 -15.469 -10.82 1 84 37 ILE B CA 1
ATOM 1328 C C . ILE B 1 37 ? -11.586 -16.297 -12.094 1 84 37 ILE B C 1
ATOM 1330 O O . ILE B 1 37 ? -11.836 -17.5 -12.094 1 84 37 ILE B O 1
ATOM 1334 N N . GLN B 1 38 ? -11.102 -15.656 -13.148 1 81.44 38 GLN B N 1
ATOM 1335 C CA . GLN B 1 38 ? -10.898 -16.359 -14.414 1 81.44 38 GLN B CA 1
ATOM 1336 C C . GLN B 1 38 ? -9.57 -17.109 -14.422 1 81.44 38 GLN B C 1
ATOM 1338 O O . GLN B 1 38 ? -9.32 -17.922 -15.305 1 81.44 38 GLN B O 1
ATOM 1343 N N . ARG B 1 39 ? -8.812 -16.875 -13.398 1 82.44 39 ARG B N 1
ATOM 1344 C CA . ARG B 1 39 ? -7.52 -17.531 -13.305 1 82.44 39 ARG B CA 1
ATOM 1345 C C . ARG B 1 39 ? -7.605 -18.781 -12.438 1 82.44 39 ARG B C 1
ATOM 1347 O O . ARG B 1 39 ? -8.414 -18.844 -11.5 1 82.44 39 ARG B O 1
ATOM 1354 N N . PRO B 1 40 ? -6.859 -19.781 -12.875 1 80.56 40 PRO B N 1
ATOM 1355 C CA . PRO B 1 40 ? -6.844 -20.969 -12.023 1 80.56 40 PRO B CA 1
ATOM 1356 C C . PRO B 1 40 ? -6.426 -20.656 -10.586 1 80.56 40 PRO B C 1
ATOM 1358 O O . PRO B 1 40 ? -5.547 -19.812 -10.367 1 80.56 40 PRO B O 1
ATOM 1361 N N . SER B 1 41 ? -7.145 -21.25 -9.617 1 82.25 41 SER B N 1
ATOM 1362 C CA . SER B 1 41 ? -6.863 -21.016 -8.203 1 82.25 41 SER B CA 1
ATOM 1363 C C . SER B 1 41 ? -6.719 -22.344 -7.453 1 82.25 41 SER B C 1
ATOM 1365 O O . SER B 1 41 ? -7.375 -23.328 -7.789 1 82.25 41 SER B O 1
ATOM 1367 N N . ALA B 1 42 ? -5.816 -22.312 -6.527 1 82.88 42 ALA B N 1
ATOM 1368 C CA . ALA B 1 42 ? -5.633 -23.469 -5.656 1 82.88 42 ALA B CA 1
ATOM 1369 C C . ALA B 1 42 ? -6.719 -23.531 -4.586 1 82.88 42 ALA B C 1
ATOM 1371 O O . ALA B 1 42 ? -6.844 -24.531 -3.875 1 82.88 42 ALA B O 1
ATOM 1372 N N . LEU B 1 43 ? -7.535 -22.422 -4.543 1 86.44 43 LEU B N 1
ATOM 1373 C CA . LEU B 1 43 ? -8.586 -22.312 -3.537 1 86.44 43 LEU B CA 1
ATOM 1374 C C . LEU B 1 43 ? -9.969 -22.453 -4.176 1 86.44 43 LEU B C 1
ATOM 1376 O O . LEU B 1 43 ? -10.133 -22.172 -5.363 1 86.44 43 LEU B O 1
ATOM 1380 N N . PRO B 1 44 ? -10.891 -23.016 -3.309 1 89.38 44 PRO B N 1
ATOM 1381 C CA . PRO B 1 44 ? -12.273 -22.969 -3.797 1 89.38 44 PRO B CA 1
ATOM 1382 C C . PRO B 1 44 ? -12.727 -21.562 -4.164 1 89.38 44 PRO B C 1
ATOM 1384 O O . PRO B 1 44 ? -12.156 -20.578 -3.674 1 89.38 44 PRO B O 1
ATOM 1387 N N . ALA B 1 45 ? -13.719 -21.484 -4.973 1 87.5 45 ALA B N 1
ATOM 1388 C CA . ALA B 1 45 ? -14.18 -20.203 -5.527 1 87.5 45 ALA B CA 1
ATOM 1389 C C . ALA B 1 45 ? -14.547 -19.234 -4.422 1 87.5 45 ALA B C 1
ATOM 1391 O O . ALA B 1 45 ? -14.172 -18.047 -4.473 1 87.5 45 ALA B O 1
ATOM 1392 N N . TRP B 1 46 ? -15.211 -19.75 -3.4 1 90.5 46 TRP B N 1
ATOM 1393 C CA . TRP B 1 46 ? -15.688 -18.859 -2.34 1 90.5 46 TRP B CA 1
ATOM 1394 C C . TRP B 1 46 ? -14.516 -18.312 -1.521 1 90.5 46 TRP B C 1
ATOM 1396 O O . TRP B 1 46 ? -14.547 -17.172 -1.077 1 90.5 46 TRP B O 1
ATOM 1406 N N . THR B 1 47 ? -13.555 -19.109 -1.287 1 90.06 47 THR B N 1
ATOM 1407 C CA . THR B 1 47 ? -12.383 -18.672 -0.537 1 90.06 47 THR B CA 1
ATOM 1408 C C . THR B 1 47 ? -11.555 -17.672 -1.354 1 90.06 47 THR B C 1
ATOM 1410 O O . THR B 1 47 ? -11 -16.719 -0.805 1 90.06 47 THR B O 1
ATOM 1413 N N . THR B 1 48 ? -11.477 -17.969 -2.633 1 90 48 THR B N 1
ATOM 1414 C CA . THR B 1 48 ? -10.789 -17.047 -3.525 1 90 48 THR B CA 1
ATOM 1415 C C . THR B 1 48 ? -11.469 -15.68 -3.504 1 90 48 THR B C 1
ATOM 1417 O O . THR B 1 48 ? -10.797 -14.648 -3.383 1 90 48 THR B O 1
ATOM 1420 N N . LEU B 1 49 ? -12.766 -15.719 -3.525 1 92 49 LEU B N 1
ATOM 1421 C CA . LEU B 1 49 ? -13.547 -14.484 -3.477 1 92 49 LEU B CA 1
ATOM 1422 C C . LEU B 1 49 ? -13.336 -13.758 -2.15 1 92 49 LEU B C 1
ATOM 1424 O O . LEU B 1 49 ? -13.195 -12.539 -2.123 1 92 49 LEU B O 1
ATOM 1428 N N . ALA B 1 50 ? -13.266 -14.484 -1.114 1 93 50 ALA B N 1
ATOM 1429 C CA . ALA B 1 50 ? -13.109 -13.906 0.219 1 93 50 ALA B CA 1
ATOM 1430 C C . ALA B 1 50 ? -11.727 -13.266 0.379 1 93 50 ALA B C 1
ATOM 1432 O O . ALA B 1 50 ? -11.602 -12.195 0.969 1 93 50 ALA B O 1
ATOM 1433 N N . VAL B 1 51 ? -10.789 -13.945 -0.173 1 93 51 VAL B N 1
ATOM 1434 C CA . VAL B 1 51 ? -9.422 -13.453 -0.052 1 93 51 VAL B CA 1
ATOM 1435 C C . VAL B 1 51 ? -9.273 -12.156 -0.836 1 93 51 VAL B C 1
ATOM 1437 O O . VAL B 1 51 ? -8.766 -11.156 -0.31 1 93 51 VAL B O 1
ATOM 1440 N N . HIS B 1 52 ? -9.758 -12.102 -2.039 1 94.69 52 HIS B N 1
ATOM 1441 C CA . HIS B 1 52 ? -9.617 -10.914 -2.871 1 94.69 52 HIS B CA 1
ATOM 1442 C C . HIS B 1 52 ? -10.469 -9.766 -2.346 1 94.69 52 HIS B C 1
ATOM 1444 O O . HIS B 1 52 ? -10 -8.625 -2.25 1 94.69 52 HIS B O 1
ATOM 1450 N N . SER B 1 53 ? -11.703 -10.078 -1.996 1 95.69 53 SER B N 1
ATOM 1451 C CA . SER B 1 53 ? -12.594 -9.031 -1.506 1 95.69 53 SER B CA 1
ATOM 1452 C C . SER B 1 53 ? -12.117 -8.492 -0.161 1 95.69 53 SER B C 1
ATOM 1454 O O . SER B 1 53 ? -12.211 -7.285 0.094 1 95.69 53 SER B O 1
ATOM 1456 N N . GLY B 1 54 ? -11.688 -9.406 0.694 1 96.25 54 GLY B N 1
ATOM 1457 C CA . GLY B 1 54 ? -11.172 -8.969 1.985 1 96.25 54 GLY B CA 1
ATOM 1458 C C . GLY B 1 54 ? -9.938 -8.102 1.877 1 96.25 54 GLY B C 1
ATOM 1459 O O . GLY B 1 54 ? -9.836 -7.078 2.559 1 96.25 54 GLY B O 1
ATOM 1460 N N . ALA B 1 55 ? -9.023 -8.477 1.025 1 96.31 55 ALA B N 1
ATOM 1461 C CA . ALA B 1 55 ? -7.797 -7.715 0.836 1 96.31 55 ALA B CA 1
ATOM 1462 C C . ALA B 1 55 ? -8.094 -6.32 0.286 1 96.31 55 ALA B C 1
ATOM 1464 O O . ALA B 1 55 ? -7.535 -5.328 0.759 1 96.31 55 ALA B O 1
ATOM 1465 N N . ILE B 1 56 ? -8.977 -6.246 -0.69 1 97.19 56 ILE B N 1
ATOM 1466 C CA . ILE B 1 56 ? -9.344 -4.961 -1.277 1 97.19 56 ILE B CA 1
ATOM 1467 C C . ILE B 1 56 ? -10.055 -4.102 -0.237 1 97.19 56 ILE B C 1
ATOM 1469 O O . ILE B 1 56 ? -9.75 -2.914 -0.089 1 97.19 56 ILE B O 1
ATOM 1473 N N . ALA B 1 57 ? -10.938 -4.699 0.516 1 97.56 57 ALA B N 1
ATOM 1474 C CA . ALA B 1 57 ? -11.734 -3.969 1.496 1 97.56 57 ALA B CA 1
ATOM 1475 C C . ALA B 1 57 ? -10.852 -3.318 2.551 1 97.56 57 ALA B C 1
ATOM 1477 O O . ALA B 1 57 ? -11.016 -2.139 2.873 1 97.56 57 ALA B O 1
ATOM 1478 N N . VAL B 1 58 ? -9.93 -4.062 3.064 1 97.31 58 VAL B N 1
ATOM 1479 C CA . VAL B 1 58 ? -9.031 -3.533 4.086 1 97.31 58 VAL B CA 1
ATOM 1480 C C . VAL B 1 58 ? -8.172 -2.416 3.494 1 97.31 58 VAL B C 1
ATOM 1482 O O . VAL B 1 58 ? -8 -1.362 4.113 1 97.31 58 VAL B O 1
ATOM 1485 N N . SER B 1 59 ? -7.68 -2.586 2.277 1 97.69 59 SER B N 1
ATOM 1486 C CA . SER B 1 59 ? -6.82 -1.607 1.622 1 97.69 59 SER B CA 1
ATOM 1487 C C . SER B 1 59 ? -7.57 -0.309 1.348 1 97.69 59 SER B C 1
ATOM 1489 O O . SER B 1 59 ? -7.047 0.78 1.594 1 97.69 59 SER B O 1
ATOM 1491 N N . VAL B 1 60 ? -8.773 -0.438 0.909 1 97.62 60 VAL B N 1
ATOM 1492 C CA . VAL B 1 60 ? -9.547 0.744 0.552 1 97.62 60 VAL B CA 1
ATOM 1493 C C . VAL B 1 60 ? -10.008 1.464 1.818 1 97.62 60 VAL B C 1
ATOM 1495 O O . VAL B 1 60 ? -10.07 2.695 1.852 1 97.62 60 VAL B O 1
ATOM 1498 N N . PHE B 1 61 ? -10.391 0.707 2.885 1 97.19 61 PHE B N 1
ATOM 1499 C CA . PHE B 1 61 ? -10.766 1.312 4.16 1 97.19 61 PHE B CA 1
ATOM 1500 C C . PHE B 1 61 ? -9.609 2.127 4.73 1 97.19 61 PHE B C 1
ATOM 1502 O O . PHE B 1 61 ? -9.797 3.268 5.152 1 97.19 61 PHE B O 1
ATOM 1509 N N . LEU B 1 62 ? -8.461 1.518 4.75 1 95.12 62 LEU B N 1
ATOM 1510 C CA . LEU B 1 62 ? -7.281 2.201 5.262 1 95.12 62 LEU B CA 1
ATOM 1511 C C . LEU B 1 62 ? -6.965 3.438 4.426 1 95.12 62 LEU B C 1
ATOM 1513 O O . LEU B 1 62 ? -6.547 4.465 4.965 1 95.12 62 LEU B O 1
ATOM 1517 N N . PHE B 1 63 ? -7.125 3.324 3.127 1 95 63 PHE B N 1
ATOM 1518 C CA . PHE B 1 63 ? -6.93 4.48 2.26 1 95 63 PHE B CA 1
ATOM 1519 C C . PHE B 1 63 ? -7.855 5.621 2.66 1 95 63 PHE B C 1
ATOM 1521 O O . PHE B 1 63 ? -7.418 6.77 2.773 1 95 63 PHE B O 1
ATOM 1528 N N . GLY B 1 64 ? -9.102 5.398 2.828 1 93.69 64 GLY B N 1
ATOM 1529 C CA . GLY B 1 64 ? -10.055 6.422 3.221 1 93.69 64 GLY B CA 1
ATOM 1530 C C . GLY B 1 64 ? -9.68 7.117 4.516 1 93.69 64 GLY B C 1
ATOM 1531 O O . GLY B 1 64 ? -9.734 8.344 4.605 1 93.69 64 GLY B O 1
ATOM 1532 N N . VAL B 1 65 ? -9.281 6.297 5.488 1 89.62 65 VAL B N 1
ATOM 1533 C CA . VAL B 1 65 ? -8.891 6.848 6.785 1 89.62 65 VAL B CA 1
ATOM 1534 C C . VAL B 1 65 ? -7.648 7.719 6.625 1 89.62 65 VAL B C 1
ATOM 1536 O O . VAL B 1 65 ? -7.582 8.82 7.168 1 89.62 65 VAL B O 1
ATOM 1539 N N . THR B 1 66 ? -6.707 7.211 5.895 1 87.5 66 THR B N 1
ATOM 1540 C CA . THR B 1 66 ? -5.469 7.949 5.676 1 87.5 66 THR B CA 1
ATOM 1541 C C . THR B 1 66 ? -5.734 9.234 4.902 1 87.5 66 THR B C 1
ATOM 1543 O O . THR B 1 66 ? -5.125 10.273 5.184 1 87.5 66 THR B O 1
ATOM 1546 N N . TYR B 1 67 ? -6.578 9.086 3.934 1 86.81 67 TYR B N 1
ATOM 1547 C CA . TYR B 1 67 ? -6.902 10.234 3.09 1 86.81 67 TYR B CA 1
ATOM 1548 C C . TYR B 1 67 ? -7.449 11.383 3.922 1 86.81 67 TYR B C 1
ATOM 1550 O O . TYR B 1 67 ? -7.055 12.539 3.732 1 86.81 67 TYR B O 1
ATOM 1558 N N . ARG B 1 68 ? -8.266 11.109 4.785 1 83 68 ARG B N 1
ATOM 1559 C CA . ARG B 1 68 ? -8.852 12.133 5.648 1 83 68 ARG B CA 1
ATOM 1560 C C . ARG B 1 68 ? -7.781 12.789 6.516 1 83 68 ARG B C 1
ATOM 1562 O O . ARG B 1 68 ? -7.816 14 6.742 1 83 68 ARG B O 1
ATOM 1569 N N . TYR B 1 69 ? -6.906 11.984 6.992 1 77.12 69 TYR B N 1
ATOM 1570 C CA . TYR B 1 69 ? -5.855 12.516 7.852 1 77.12 69 TYR B CA 1
ATOM 1571 C C . TYR B 1 69 ? -4.891 13.391 7.059 1 77.12 69 TYR B C 1
ATOM 1573 O O . TYR B 1 69 ? -4.312 14.336 7.602 1 77.12 69 TYR B O 1
ATOM 1581 N N . ALA B 1 70 ? -4.777 13.094 5.906 1 74 70 ALA B N 1
ATOM 1582 C CA . ALA B 1 70 ? -3.768 13.773 5.098 1 74 70 ALA B CA 1
ATOM 1583 C C . ALA B 1 70 ? -4.301 15.094 4.551 1 74 70 ALA B C 1
ATOM 1585 O O . ALA B 1 70 ? -3.557 16.078 4.434 1 74 70 ALA B O 1
ATOM 1586 N N . ILE B 1 71 ? -5.539 15.023 3.998 1 66.75 71 ILE B N 1
ATOM 1587 C CA . ILE B 1 71 ? -6.047 16.219 3.338 1 66.75 71 ILE B CA 1
ATOM 1588 C C . ILE B 1 71 ? -6.391 17.281 4.383 1 66.75 71 ILE B C 1
ATOM 1590 O O . ILE B 1 71 ? -7.391 17.156 5.09 1 66.75 71 ILE B O 1
ATOM 1594 N N . ARG B 1 72 ? -5.398 17.562 5.109 1 58.19 72 ARG B N 1
ATOM 1595 C CA . ARG B 1 72 ? -5.609 18.672 6.027 1 58.19 72 ARG B CA 1
ATOM 1596 C C . ARG B 1 72 ? -5.996 19.938 5.27 1 58.19 72 ARG B C 1
ATOM 1598 O O . ARG B 1 72 ? -5.828 20.016 4.051 1 58.19 72 ARG B O 1
ATOM 1605 N N . SER B 1 73 ? -6.652 20.828 5.961 1 49.91 73 SER B N 1
ATOM 1606 C CA . SER B 1 73 ? -7.184 22.094 5.461 1 49.91 73 SER B CA 1
ATOM 1607 C C . SER B 1 73 ? -6.375 22.609 4.273 1 49.91 73 SER B C 1
ATOM 1609 O O . SER B 1 73 ? -6.805 23.516 3.568 1 49.91 73 SER B O 1
ATOM 1611 N N . ASP B 1 74 ? -5.047 22.312 4.277 1 46.41 74 ASP B N 1
ATOM 1612 C CA . ASP B 1 74 ? -4.422 22.953 3.117 1 46.41 74 ASP B CA 1
ATOM 1613 C C . ASP B 1 74 ? -4.488 22.047 1.893 1 46.41 74 ASP B C 1
ATOM 1615 O O . ASP B 1 74 ? -3.941 20.938 1.904 1 46.41 74 ASP B O 1
ATOM 1619 N N . THR B 1 75 ? -5.629 21.891 1.312 1 49.75 75 THR B N 1
ATOM 1620 C CA . THR B 1 75 ? -5.996 21.281 0.045 1 49.75 75 THR B CA 1
ATOM 1621 C C . THR B 1 75 ? -4.801 21.219 -0.898 1 49.75 75 THR B C 1
ATOM 1623 O O . THR B 1 75 ? -4.484 22.203 -1.571 1 49.75 75 THR B O 1
ATOM 1626 N N . ASN B 1 76 ? -3.607 20.781 -0.488 1 55.62 76 ASN B N 1
ATOM 1627 C CA . ASN B 1 76 ? -2.615 20.766 -1.558 1 55.62 76 ASN B CA 1
ATOM 1628 C C . ASN B 1 76 ? -2.84 19.609 -2.521 1 55.62 76 ASN B C 1
ATOM 1630 O O . ASN B 1 76 ? -2.803 18.438 -2.119 1 55.62 76 ASN B O 1
ATOM 1634 N N . PRO B 1 77 ? -3.449 19.922 -3.705 1 58.47 77 PRO B N 1
ATOM 1635 C CA . PRO B 1 77 ? -3.639 18.922 -4.77 1 58.47 77 PRO B CA 1
ATOM 1636 C C . PRO B 1 77 ? -2.473 17.953 -4.875 1 58.47 77 PRO B C 1
ATOM 1638 O O . PRO B 1 77 ? -2.656 16.812 -5.312 1 58.47 77 PRO B O 1
ATOM 1641 N N . HIS B 1 78 ? -1.373 18.266 -4.543 1 66.75 78 HIS B N 1
ATOM 1642 C CA . HIS B 1 78 ? -0.201 17.406 -4.637 1 66.75 78 HIS B CA 1
ATOM 1643 C C . HIS B 1 78 ? -0.292 16.234 -3.656 1 66.75 78 HIS B C 1
ATOM 1645 O O . HIS B 1 78 ? 0.123 15.117 -3.973 1 66.75 78 HIS B O 1
ATOM 1651 N N . LEU B 1 79 ? -1.033 16.5 -2.58 1 70.38 79 LEU B N 1
ATOM 1652 C CA . LEU B 1 79 ? -1.133 15.438 -1.58 1 70.38 79 LEU B CA 1
ATOM 1653 C C . LEU B 1 79 ? -2.109 14.352 -2.029 1 70.38 79 LEU B C 1
ATOM 1655 O O . LEU B 1 79 ? -1.885 13.164 -1.782 1 70.38 79 LEU B O 1
ATOM 1659 N N . ARG B 1 80 ? -3.133 14.742 -2.76 1 81.5 80 ARG B N 1
ATOM 1660 C CA . ARG B 1 80 ? -4.121 13.812 -3.295 1 81.5 80 ARG B CA 1
ATOM 1661 C C . ARG B 1 80 ? -3.471 12.812 -4.246 1 81.5 80 ARG B C 1
ATOM 1663 O O . ARG B 1 80 ? -3.613 11.602 -4.074 1 81.5 80 ARG B O 1
ATOM 1670 N N . ASN B 1 81 ? -2.758 13.281 -5.152 1 85.94 81 ASN B N 1
ATOM 1671 C CA . ASN B 1 81 ? -2.113 12.422 -6.137 1 85.94 81 ASN B CA 1
ATOM 1672 C C . ASN B 1 81 ? -1.033 11.555 -5.5 1 85.94 81 ASN B C 1
ATOM 1674 O O . ASN B 1 81 ? -0.815 10.422 -5.926 1 85.94 81 ASN B O 1
ATOM 1678 N N . GLY B 1 82 ? -0.445 12.156 -4.52 1 85.12 82 GLY B N 1
ATOM 1679 C CA . GLY B 1 82 ? 0.566 11.391 -3.809 1 85.12 82 GLY B CA 1
ATOM 1680 C C . GLY B 1 82 ? 0 10.18 -3.086 1 85.12 82 GLY B C 1
ATOM 1681 O O . GLY B 1 82 ? 0.58 9.094 -3.135 1 85.12 82 GLY B O 1
ATOM 1682 N N . LEU B 1 83 ? -1.131 10.367 -2.449 1 88.75 83 LEU B N 1
ATOM 1683 C CA . LEU B 1 83 ? -1.756 9.281 -1.709 1 88.75 83 LEU B CA 1
ATOM 1684 C C . LEU B 1 83 ? -2.275 8.203 -2.658 1 88.75 83 LEU B C 1
ATOM 1686 O O . LEU B 1 83 ? -2.074 7.012 -2.422 1 88.75 83 LEU B O 1
ATOM 1690 N N . VAL B 1 84 ? -2.867 8.641 -3.699 1 93.31 84 VAL B N 1
ATOM 1691 C CA . VAL B 1 84 ? -3.355 7.719 -4.719 1 93.31 84 VAL B CA 1
ATOM 1692 C C . VAL B 1 84 ? -2.186 6.93 -5.305 1 93.31 84 VAL B C 1
ATOM 1694 O O . VAL B 1 84 ? -2.27 5.711 -5.465 1 93.31 84 VAL B O 1
ATOM 1697 N N . GLY B 1 85 ? -1.139 7.609 -5.535 1 94.56 85 GLY B N 1
ATOM 1698 C CA . GLY B 1 85 ? 0.053 6.961 -6.059 1 94.56 85 GLY B CA 1
ATOM 1699 C C . GLY B 1 85 ? 0.673 5.977 -5.086 1 94.56 85 GLY B C 1
ATOM 1700 O O . GLY B 1 85 ? 1.029 4.859 -5.469 1 94.56 85 GLY B O 1
ATOM 1701 N N . ALA B 1 86 ? 0.764 6.398 -3.854 1 93.69 86 ALA B N 1
ATOM 1702 C CA . ALA B 1 86 ? 1.411 5.559 -2.85 1 93.69 86 ALA B CA 1
ATOM 1703 C C . ALA B 1 86 ? 0.629 4.266 -2.631 1 93.69 86 ALA B C 1
ATOM 1705 O O . ALA B 1 86 ? 1.187 3.172 -2.736 1 93.69 86 ALA B O 1
ATOM 1706 N N . PHE B 1 87 ? -0.663 4.312 -2.4 1 96.5 87 PHE B N 1
ATOM 1707 C CA . PHE B 1 87 ? -1.478 3.129 -2.145 1 96.5 87 PHE B CA 1
ATOM 1708 C C . PHE B 1 87 ? -1.615 2.283 -3.406 1 96.5 87 PHE B C 1
ATOM 1710 O O . PHE B 1 87 ? -1.549 1.054 -3.346 1 96.5 87 PHE B O 1
ATOM 1717 N N . GLY B 1 88 ? -1.8 2.953 -4.523 1 97.25 88 GLY B N 1
ATOM 1718 C CA . GLY B 1 88 ? -1.963 2.234 -5.777 1 97.25 88 GLY B CA 1
ATOM 1719 C C . GLY B 1 88 ? -0.718 1.478 -6.199 1 97.25 88 GLY B C 1
ATOM 1720 O O . GLY B 1 88 ? -0.801 0.323 -6.625 1 97.25 88 GLY B O 1
ATOM 1721 N N . LEU B 1 89 ? 0.385 2.107 -6.066 1 97 89 LEU B N 1
ATOM 1722 C CA . LEU B 1 89 ? 1.64 1.476 -6.461 1 97 89 LEU B CA 1
ATOM 1723 C C . LEU B 1 89 ? 2.029 0.379 -5.477 1 97 89 LEU B C 1
ATOM 1725 O O . LEU B 1 89 ? 2.426 -0.715 -5.883 1 97 89 LEU B O 1
ATOM 1729 N N . VAL B 1 90 ? 1.91 0.668 -4.207 1 96.94 90 VAL B N 1
ATOM 1730 C CA . VAL B 1 90 ? 2.297 -0.306 -3.191 1 96.94 90 VAL B CA 1
ATOM 1731 C C . VAL B 1 90 ? 1.431 -1.558 -3.32 1 96.94 90 VAL B C 1
ATOM 1733 O O . VAL B 1 90 ? 1.948 -2.678 -3.344 1 96.94 90 VAL B O 1
ATOM 1736 N N . ARG B 1 91 ? 0.19 -1.38 -3.508 1 96.56 91 ARG B N 1
ATOM 1737 C CA . ARG B 1 91 ? -0.698 -2.521 -3.705 1 96.56 91 ARG B CA 1
ATOM 1738 C C . ARG B 1 91 ? -0.417 -3.211 -5.035 1 96.56 91 ARG B C 1
ATOM 1740 O O . ARG B 1 91 ? -0.282 -4.434 -5.094 1 96.56 91 ARG B O 1
ATOM 1747 N N . GLY B 1 92 ? -0.4 -2.434 -6.035 1 95.5 92 GLY B N 1
ATOM 1748 C CA . GLY B 1 92 ? -0.193 -2.986 -7.363 1 95.5 92 GLY B CA 1
ATOM 1749 C C . GLY B 1 92 ? 1.123 -3.729 -7.504 1 95.5 92 GLY B C 1
ATOM 1750 O O . GLY B 1 92 ? 1.181 -4.789 -8.133 1 95.5 92 GLY B O 1
ATOM 1751 N N . LEU B 1 93 ? 2.137 -3.199 -6.941 1 94.62 93 LEU B N 1
ATOM 1752 C CA . LEU B 1 93 ? 3.443 -3.846 -7 1 94.62 93 LEU B CA 1
ATOM 1753 C C . LEU B 1 93 ? 3.451 -5.129 -6.18 1 94.62 93 LEU B C 1
ATOM 1755 O O . LEU B 1 93 ? 4.117 -6.102 -6.543 1 94.62 93 LEU B O 1
ATOM 1759 N N . GLY B 1 94 ? 2.736 -5.125 -5.102 1 93.56 94 GLY B N 1
ATOM 1760 C CA . GLY B 1 94 ? 2.574 -6.371 -4.367 1 93.56 94 GLY B CA 1
ATOM 1761 C C . GLY B 1 94 ? 1.927 -7.469 -5.188 1 93.56 94 GLY B C 1
ATOM 1762 O O . GLY B 1 94 ? 2.363 -8.617 -5.148 1 93.56 94 GLY B O 1
ATOM 1763 N N . LEU B 1 95 ? 0.97 -7.09 -5.914 1 92 95 LEU B N 1
ATOM 1764 C CA . LEU B 1 95 ? 0.28 -8.039 -6.781 1 92 95 LEU B CA 1
ATOM 1765 C C . LEU B 1 95 ? 1.196 -8.508 -7.906 1 92 95 LEU B C 1
ATOM 1767 O O . LEU B 1 95 ? 1.172 -9.688 -8.281 1 92 95 LEU B O 1
ATOM 1771 N N . LEU B 1 96 ? 2.002 -7.566 -8.328 1 89.31 96 LEU B N 1
ATOM 1772 C CA . LEU B 1 96 ? 2.863 -7.855 -9.469 1 89.31 96 LEU B CA 1
ATOM 1773 C C . LEU B 1 96 ? 4.004 -8.789 -9.062 1 89.31 96 LEU B C 1
ATOM 1775 O O . LEU B 1 96 ? 4.449 -9.617 -9.867 1 89.31 96 LEU B O 1
ATOM 1779 N N . GLU B 1 97 ? 4.445 -8.617 -7.867 1 89.69 97 GLU B N 1
ATOM 1780 C CA . GLU B 1 97 ? 5.59 -9.406 -7.406 1 89.69 97 GLU B CA 1
ATOM 1781 C C . GLU B 1 97 ? 5.324 -10.898 -7.543 1 89.69 97 GLU B C 1
ATOM 1783 O O . GLU B 1 97 ? 6.156 -11.641 -8.07 1 89.69 97 GLU B O 1
ATOM 1788 N N . ASN B 1 98 ? 4.203 -11.367 -7.188 1 83.56 98 ASN B N 1
ATOM 1789 C CA . ASN B 1 98 ? 3.881 -12.789 -7.273 1 83.56 98 ASN B CA 1
ATOM 1790 C C . ASN B 1 98 ? 3.295 -13.148 -8.633 1 83.56 98 ASN B C 1
ATOM 1792 O O . ASN B 1 98 ? 3.564 -14.227 -9.164 1 83.56 98 ASN B O 1
ATOM 1796 N N . GLY B 1 99 ? 2.6 -12.25 -9.141 1 83.31 99 GLY B N 1
ATOM 1797 C CA . GLY B 1 99 ? 1.992 -12.508 -10.438 1 83.31 99 GLY B CA 1
ATOM 1798 C C . GLY B 1 99 ? 3.01 -12.688 -11.547 1 83.31 99 GLY B C 1
ATOM 1799 O O . GLY B 1 99 ? 2.914 -13.633 -12.336 1 83.31 99 GLY B O 1
ATOM 1800 N N . ALA B 1 100 ? 3.984 -11.844 -11.547 1 84.5 100 ALA B N 1
ATOM 1801 C CA . ALA B 1 100 ? 4.996 -11.883 -12.602 1 84.5 100 ALA B CA 1
ATOM 1802 C C . ALA B 1 100 ? 5.879 -13.125 -12.469 1 84.5 100 ALA B C 1
ATOM 1804 O O . ALA B 1 100 ? 6.336 -13.68 -13.469 1 84.5 100 ALA B O 1
ATOM 1805 N N . THR B 1 101 ? 6.027 -13.602 -11.273 1 84.69 101 THR B N 1
ATOM 1806 C CA . THR B 1 101 ? 6.926 -14.727 -11.047 1 84.69 101 THR B CA 1
ATOM 1807 C C . THR B 1 101 ? 6.195 -16.047 -11.242 1 84.69 101 THR B C 1
ATOM 1809 O O . THR B 1 101 ? 6.824 -17.078 -11.492 1 84.69 101 THR B O 1
ATOM 1812 N N . THR B 1 102 ? 4.91 -16.016 -11.188 1 81.06 102 THR B N 1
ATOM 1813 C CA . THR B 1 102 ? 4.137 -17.234 -11.398 1 81.06 102 THR B CA 1
ATOM 1814 C C . THR B 1 102 ? 3.754 -17.375 -12.875 1 81.06 102 THR B C 1
ATOM 1816 O O . THR B 1 102 ? 3.877 -18.453 -13.445 1 81.06 102 THR B O 1
ATOM 1819 N N . SER B 1 103 ? 3.301 -16.25 -13.43 1 78.38 103 SER B N 1
ATOM 1820 C CA . SER B 1 103 ? 2.885 -16.25 -14.828 1 78.38 103 SER B CA 1
ATOM 1821 C C . SER B 1 103 ? 3.025 -14.867 -15.453 1 78.38 103 SER B C 1
ATOM 1823 O O . SER B 1 103 ? 2.484 -13.891 -14.93 1 78.38 103 SER B O 1
ATOM 1825 N N . LEU B 1 104 ? 3.902 -14.883 -16.5 1 79.75 104 LEU B N 1
ATOM 1826 C CA . LEU B 1 104 ? 4.074 -13.609 -17.188 1 79.75 104 LEU B CA 1
ATOM 1827 C C . LEU B 1 104 ? 2.895 -13.328 -18.109 1 79.75 104 LEU B C 1
ATOM 1829 O O . LEU B 1 104 ? 2.926 -13.68 -19.297 1 79.75 104 LEU B O 1
ATOM 1833 N N . ASP B 1 105 ? 1.793 -12.938 -17.578 1 86.06 105 ASP B N 1
ATOM 1834 C CA . ASP B 1 105 ? 0.6 -12.484 -18.281 1 86.06 105 ASP B CA 1
ATOM 1835 C C . ASP B 1 105 ? 0.474 -10.961 -18.234 1 86.06 105 ASP B C 1
ATOM 1837 O O . ASP B 1 105 ? -0.141 -10.414 -17.312 1 86.06 105 ASP B O 1
ATOM 1841 N N . LEU B 1 106 ? 1.052 -10.32 -19.281 1 87.12 106 LEU B N 1
ATOM 1842 C CA . LEU B 1 106 ? 1.195 -8.867 -19.266 1 87.12 106 LEU B CA 1
ATOM 1843 C C . LEU B 1 106 ? -0.165 -8.188 -19.156 1 87.12 106 LEU B C 1
ATOM 1845 O O . LEU B 1 106 ? -0.332 -7.246 -18.375 1 87.12 106 LEU B O 1
ATOM 1849 N N . PRO B 1 107 ? -1.13 -8.656 -19.953 1 90.5 107 PRO B N 1
ATOM 1850 C CA . PRO B 1 107 ? -2.443 -8.023 -19.812 1 90.5 107 PRO B CA 1
ATOM 1851 C C . PRO B 1 107 ? -2.994 -8.109 -18.391 1 90.5 107 PRO B C 1
ATOM 1853 O O . PRO B 1 107 ? -3.559 -7.137 -17.891 1 90.5 107 PRO B O 1
ATOM 1856 N N . TRP B 1 108 ? -2.781 -9.18 -17.766 1 88.5 108 TRP B N 1
ATOM 1857 C CA . TRP B 1 108 ? -3.248 -9.359 -16.391 1 88.5 108 TRP B CA 1
ATOM 1858 C C . TRP B 1 108 ? -2.453 -8.484 -15.43 1 88.5 108 TRP B C 1
ATOM 1860 O O . TRP B 1 108 ? -3.031 -7.789 -14.594 1 88.5 108 TRP B O 1
ATOM 1870 N N . LEU B 1 109 ? -1.206 -8.492 -15.625 1 89.75 109 LEU B N 1
ATOM 1871 C CA . LEU B 1 109 ? -0.328 -7.723 -14.75 1 89.75 109 LEU B CA 1
ATOM 1872 C C . LEU B 1 109 ? -0.648 -6.234 -14.836 1 89.75 109 LEU B C 1
ATOM 1874 O O . LEU B 1 109 ? -0.757 -5.559 -13.812 1 89.75 109 LEU B O 1
ATOM 1878 N N . THR B 1 110 ? -0.795 -5.805 -16.031 1 92.94 110 THR B N 1
ATOM 1879 C CA . THR B 1 110 ? -1.1 -4.395 -16.234 1 92.94 110 THR B CA 1
ATOM 1880 C C . THR B 1 110 ? -2.477 -4.051 -15.68 1 92.94 110 THR B C 1
ATOM 1882 O O . THR B 1 110 ? -2.682 -2.953 -15.156 1 92.94 110 THR B O 1
ATOM 1885 N N . SER B 1 111 ? -3.408 -4.945 -15.82 1 92.75 111 SER B N 1
ATOM 1886 C CA . SER B 1 111 ? -4.75 -4.707 -15.297 1 92.75 111 SER B CA 1
ATOM 1887 C C . SER B 1 111 ? -4.746 -4.645 -13.773 1 92.75 111 SER B C 1
ATOM 1889 O O . SER B 1 111 ? -5.5 -3.875 -13.172 1 92.75 111 SER B O 1
ATOM 1891 N N . GLN B 1 112 ? -3.881 -5.406 -13.141 1 92 112 GLN B N 1
ATOM 1892 C CA . GLN B 1 112 ? -3.807 -5.391 -11.68 1 92 112 GLN B CA 1
ATOM 1893 C C . GLN B 1 112 ? -3.191 -4.09 -11.172 1 92 112 GLN B C 1
ATOM 1895 O O . GLN B 1 112 ? -3.699 -3.484 -10.227 1 92 112 GLN B O 1
ATOM 1900 N N . LEU B 1 113 ? -2.107 -3.697 -11.773 1 94.5 113 LEU B N 1
ATOM 1901 C CA . LEU B 1 113 ? -1.447 -2.453 -11.391 1 94.5 113 LEU B CA 1
ATOM 1902 C C . LEU B 1 113 ? -2.328 -1.25 -11.711 1 94.5 113 LEU B C 1
ATOM 1904 O O . LEU B 1 113 ? -2.594 -0.421 -10.836 1 94.5 113 LEU B O 1
ATOM 1908 N N . GLY B 1 114 ? -2.762 -1.211 -12.945 1 96.44 114 GLY B N 1
ATOM 1909 C CA . GLY B 1 114 ? -3.645 -0.13 -13.352 1 96.44 114 GLY B CA 1
ATOM 1910 C C . GLY B 1 114 ? -4.957 -0.112 -12.594 1 96.44 114 GLY B C 1
ATOM 1911 O O . GLY B 1 114 ? -5.465 0.957 -12.25 1 96.44 114 GLY B O 1
ATOM 1912 N N . GLY B 1 115 ? -5.52 -1.281 -12.336 1 96.62 115 GLY B N 1
ATOM 1913 C CA . GLY B 1 115 ? -6.75 -1.4 -11.57 1 96.62 115 GLY B CA 1
ATOM 1914 C C . GLY B 1 115 ? -6.621 -0.885 -10.156 1 96.62 115 GLY B C 1
ATOM 1915 O O . GLY B 1 115 ? -7.555 -0.279 -9.625 1 96.62 115 GLY B O 1
ATOM 1916 N N . SER B 1 116 ? -5.48 -1.158 -9.562 1 96.81 116 SER B N 1
ATOM 1917 C CA . SER B 1 116 ? -5.234 -0.657 -8.219 1 96.81 116 SER B CA 1
ATOM 1918 C C . SER B 1 116 ? -5.156 0.866 -8.203 1 96.81 116 SER B C 1
ATOM 1920 O O . SER B 1 116 ? -5.754 1.514 -7.336 1 96.81 116 SER B O 1
ATOM 1922 N N . LEU B 1 117 ? -4.473 1.455 -9.188 1 97.25 117 LEU B N 1
ATOM 1923 C CA . LEU B 1 117 ? -4.363 2.906 -9.281 1 97.25 117 LEU B CA 1
ATOM 1924 C C . LEU B 1 117 ? -5.73 3.541 -9.508 1 97.25 117 LEU B C 1
ATOM 1926 O O . LEU B 1 117 ? -6.074 4.535 -8.859 1 97.25 117 LEU B O 1
ATOM 1930 N N . LEU B 1 118 ? -6.453 2.959 -10.383 1 97.5 118 LEU B N 1
ATOM 1931 C CA . LEU B 1 118 ? -7.777 3.48 -10.695 1 97.5 118 LEU B CA 1
ATOM 1932 C C . LEU B 1 118 ? -8.711 3.361 -9.5 1 97.5 118 LEU B C 1
ATOM 1934 O O . LEU B 1 118 ? -9.5 4.27 -9.234 1 97.5 118 LEU B O 1
ATOM 1938 N N . LEU B 1 119 ? -8.609 2.219 -8.852 1 97.94 119 LEU B N 1
ATOM 1939 C CA . LEU B 1 119 ? -9.414 1.974 -7.656 1 97.94 119 LEU B CA 1
ATOM 1940 C C . LEU B 1 119 ? -9.211 3.084 -6.633 1 97.94 119 LEU B C 1
ATOM 1942 O O . LEU B 1 119 ? -10.188 3.68 -6.16 1 97.94 119 LEU B O 1
ATOM 1946 N N . PHE B 1 120 ? -8.031 3.473 -6.312 1 97.69 120 PHE B N 1
ATOM 1947 C CA . PHE B 1 120 ? -7.766 4.473 -5.289 1 97.69 120 PHE B CA 1
ATOM 1948 C C . PHE B 1 120 ? -8.047 5.875 -5.812 1 97.69 120 PHE B C 1
ATOM 1950 O O . PHE B 1 120 ? -8.438 6.766 -5.051 1 97.69 120 PHE B O 1
ATOM 1957 N N . ALA B 1 121 ? -7.859 6.082 -7.129 1 96.75 121 ALA B N 1
ATOM 1958 C CA . ALA B 1 121 ? -8.203 7.375 -7.715 1 96.75 121 ALA B CA 1
ATOM 1959 C C . ALA B 1 121 ? -9.703 7.648 -7.582 1 96.75 121 ALA B C 1
ATOM 1961 O O . ALA B 1 121 ? -10.109 8.773 -7.266 1 96.75 121 ALA B O 1
ATOM 1962 N N . LEU B 1 122 ? -10.461 6.668 -7.82 1 97.5 122 LEU B N 1
ATOM 1963 C CA . LEU B 1 122 ? -11.906 6.816 -7.688 1 97.5 122 LEU B CA 1
ATOM 1964 C C . LEU B 1 122 ? 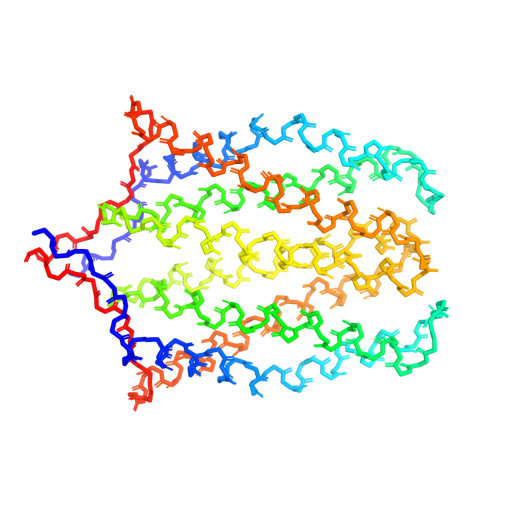-12.297 7.078 -6.238 1 97.5 122 LEU B C 1
ATOM 1966 O O . LEU B 1 122 ? -13.156 7.918 -5.961 1 97.5 122 LEU B O 1
ATOM 1970 N N . CYS B 1 123 ? -11.688 6.336 -5.34 1 96.88 123 CYS B N 1
ATOM 1971 C CA . CYS B 1 123 ? -11.945 6.562 -3.922 1 96.88 123 CYS B CA 1
ATOM 1972 C C . CYS B 1 123 ? -11.594 7.992 -3.525 1 96.88 123 CYS B C 1
ATOM 1974 O O . CYS B 1 123 ? -12.359 8.656 -2.826 1 96.88 123 CYS B O 1
ATOM 1976 N N . ALA B 1 124 ? -10.469 8.445 -3.998 1 94 124 ALA B N 1
ATOM 1977 C CA . ALA B 1 124 ? -10.047 9.812 -3.688 1 94 124 ALA B CA 1
ATOM 1978 C C . ALA B 1 124 ? -11.062 10.828 -4.211 1 94 124 ALA B C 1
ATOM 1980 O O . ALA B 1 124 ? -11.391 11.797 -3.518 1 94 124 ALA B O 1
ATOM 1981 N N . THR B 1 125 ? -11.461 10.656 -5.434 1 94.06 125 THR B N 1
ATOM 1982 C CA . THR B 1 125 ? -12.438 11.555 -6.047 1 94.06 125 THR B CA 1
ATOM 1983 C C . THR B 1 125 ? -13.727 11.586 -5.234 1 94.06 125 THR B C 1
ATOM 1985 O O . THR B 1 125 ? -14.297 12.656 -5.008 1 94.06 125 THR B O 1
ATOM 1988 N N . SER B 1 126 ? -14.203 10.453 -4.852 1 94.81 126 SER B N 1
ATOM 1989 C CA . SER B 1 126 ? -15.422 10.375 -4.047 1 94.81 126 SER B CA 1
ATOM 1990 C C . SER B 1 126 ? -15.234 11.07 -2.699 1 94.81 126 SER B C 1
ATOM 1992 O O . SER B 1 126 ? -16.141 11.75 -2.219 1 94.81 126 SER B O 1
ATOM 1994 N N . LEU B 1 127 ? -14.102 10.922 -2.102 1 92.56 127 LEU B N 1
ATOM 1995 C CA . LEU B 1 127 ? -13.828 11.547 -0.813 1 92.56 127 LEU B CA 1
ATOM 1996 C C . LEU B 1 127 ? -13.742 13.062 -0.956 1 92.56 127 LEU B C 1
ATOM 1998 O O . LEU B 1 127 ? -14.25 13.805 -0.106 1 92.56 127 LEU B O 1
ATOM 2002 N N . ASP B 1 128 ? -13.148 13.492 -2.057 1 89.81 128 ASP B N 1
ATOM 2003 C CA . ASP B 1 128 ? -13.117 14.922 -2.348 1 89.81 128 ASP B CA 1
ATOM 2004 C C . ASP B 1 128 ? -14.523 15.484 -2.467 1 89.81 128 ASP B C 1
ATOM 2006 O O . ASP B 1 128 ? -14.812 16.578 -1.954 1 89.81 128 ASP B O 1
ATOM 2010 N N . PHE B 1 129 ? -15.258 14.781 -3.197 1 91.31 129 PHE B N 1
ATOM 2011 C CA . PHE B 1 129 ? -16.641 15.195 -3.4 1 91.31 129 PHE B CA 1
ATOM 2012 C C . PHE B 1 129 ? -17.391 15.281 -2.07 1 91.31 129 PHE B C 1
ATOM 2014 O O . PHE B 1 129 ? -18.141 16.234 -1.833 1 91.31 129 PHE B O 1
ATOM 2021 N N . ALA B 1 130 ? -17.234 14.312 -1.191 1 90.62 130 ALA B N 1
ATOM 2022 C CA . ALA B 1 130 ? -17.891 14.281 0.115 1 90.62 130 ALA B CA 1
ATOM 2023 C C . ALA B 1 130 ? -17.406 15.43 0.998 1 90.62 130 ALA B C 1
ATOM 2025 O O . ALA B 1 130 ? -18.188 16 1.759 1 90.62 130 ALA B O 1
ATOM 2026 N N . ILE B 1 131 ? -16.172 15.727 0.918 1 86.06 131 ILE B N 1
ATOM 2027 C CA . ILE B 1 131 ? -15.609 16.828 1.688 1 86.06 131 ILE B CA 1
ATOM 2028 C C . ILE B 1 131 ? -16.156 18.156 1.168 1 86.06 131 ILE B C 1
ATOM 2030 O O . ILE B 1 131 ? -16.547 19.031 1.952 1 86.06 131 ILE B O 1
ATOM 2034 N N . ALA B 1 132 ? -16.156 18.266 -0.117 1 86.5 132 ALA B N 1
ATOM 2035 C CA . ALA B 1 132 ? -16.656 19.484 -0.742 1 86.5 132 ALA B CA 1
ATOM 2036 C C . ALA B 1 132 ? -18.125 19.719 -0.387 1 86.5 132 ALA B C 1
ATOM 2038 O O . ALA B 1 132 ? -18.562 20.875 -0.253 1 86.5 132 ALA B O 1
ATOM 2039 N N . ARG B 1 133 ? -18.859 18.688 -0.209 1 90.62 133 ARG B N 1
ATOM 2040 C CA . ARG B 1 133 ? -20.297 18.781 0.093 1 90.62 133 ARG B CA 1
ATOM 2041 C C . ARG B 1 133 ? -20.516 18.938 1.594 1 90.62 133 ARG B C 1
ATOM 2043 O O . ARG B 1 133 ? -21.656 19.062 2.039 1 90.62 133 ARG B O 1
ATOM 2050 N N . GLY B 1 134 ? -19.453 18.812 2.375 1 86.19 134 GLY B N 1
ATOM 2051 C CA . GLY B 1 134 ? -19.562 18.969 3.816 1 86.19 134 GLY B CA 1
ATOM 2052 C C . GLY B 1 134 ? -19.984 17.688 4.527 1 86.19 134 GLY B C 1
ATOM 2053 O O . GLY B 1 134 ? -20.312 17.719 5.711 1 86.19 134 GLY B O 1
ATOM 2054 N N . TRP B 1 135 ? -19.984 16.578 3.832 1 86.62 135 TRP B N 1
ATOM 2055 C CA . TRP B 1 135 ? -20.344 15.305 4.434 1 86.62 135 TRP B CA 1
ATOM 2056 C C . TRP B 1 135 ? -19.203 14.766 5.293 1 86.62 135 TRP B C 1
ATOM 2058 O O . TRP B 1 135 ? -19.438 13.977 6.215 1 86.62 135 TRP B O 1
ATOM 2068 N N . LEU B 1 136 ? -17.969 15.203 4.973 1 80.56 136 LEU B N 1
ATOM 2069 C CA . LEU B 1 136 ? -16.75 14.781 5.668 1 80.56 136 LEU B CA 1
ATOM 2070 C C . LEU B 1 136 ? -15.922 15.984 6.082 1 80.56 136 LEU B C 1
ATOM 2072 O O . LEU B 1 136 ? -15.664 16.875 5.273 1 80.56 136 LEU B O 1
ATOM 2076 N N . ARG B 1 137 ? -15.594 16.062 7.363 1 78.44 137 ARG B N 1
ATOM 2077 C CA . ARG B 1 137 ? -14.75 17.141 7.855 1 78.44 137 ARG B CA 1
ATOM 2078 C C . ARG B 1 137 ? -13.289 16.703 7.93 1 78.44 137 ARG B C 1
ATOM 2080 O O . ARG B 1 137 ? -12.969 15.711 8.594 1 78.44 137 ARG B O 1
ATOM 2087 N N . PRO B 1 138 ? -12.523 17.375 7.328 1 73.06 138 PRO B N 1
ATOM 2088 C CA . PRO B 1 138 ? -11.102 17.047 7.461 1 73.06 138 PRO B CA 1
ATOM 2089 C C . PRO B 1 138 ? -10.555 17.344 8.852 1 73.06 138 PRO B C 1
ATOM 2091 O O . PRO B 1 138 ? -11.188 18.078 9.625 1 73.06 138 PRO B O 1
ATOM 2094 N N . ILE B 1 139 ? -9.445 16.656 9.289 1 67 139 ILE B N 1
ATOM 2095 C CA . ILE B 1 139 ? -8.852 16.875 10.602 1 67 139 ILE B CA 1
ATOM 2096 C C . ILE B 1 139 ? -8.117 18.219 10.602 1 67 139 ILE B C 1
ATOM 2098 O O . ILE B 1 139 ? -7.293 18.484 9.727 1 67 139 ILE B O 1
ATOM 2102 N N . PRO B 1 140 ? -8.781 19.094 11.516 1 58.56 140 PRO B N 1
ATOM 2103 C CA . PRO B 1 140 ? -8.172 20.422 11.57 1 58.56 140 PRO B CA 1
ATOM 2104 C C . PRO B 1 140 ? -6.695 20.391 11.953 1 58.56 140 PRO B C 1
ATOM 2106 O O . PRO B 1 140 ? -6.258 19.469 12.641 1 58.56 140 PRO B O 1
ATOM 2109 N N . SER B 1 141 ? -5.875 21.047 11.242 1 54.81 141 SER B N 1
ATOM 2110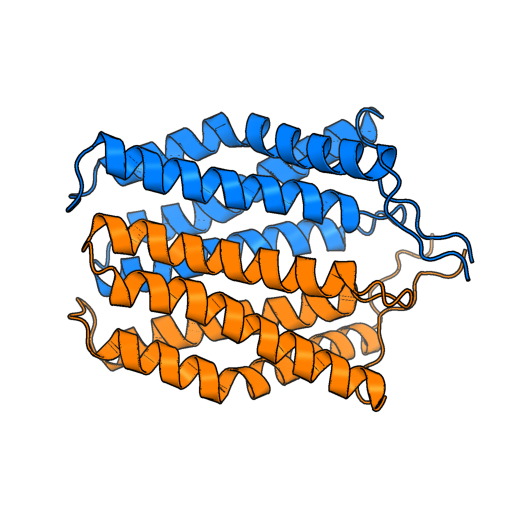 C CA . SER B 1 141 ? -4.496 21.219 11.688 1 54.81 141 SER B CA 1
ATOM 2111 C C . SER B 1 141 ? -4.445 21.875 13.062 1 54.81 141 SER B C 1
ATOM 2113 O O . SER B 1 141 ? -5.336 22.641 13.43 1 54.81 141 SER B O 1
ATOM 2115 N N . SER B 1 142 ? -4.145 21.109 14.133 1 45.88 142 SER B N 1
ATOM 2116 C CA . SER B 1 142 ? -4.086 21.75 15.438 1 45.88 142 SER B CA 1
ATOM 2117 C C . SER B 1 142 ? -3.639 23.203 15.32 1 45.88 142 SER B C 1
ATOM 2119 O O . SER B 1 142 ? -2.635 23.5 14.672 1 45.88 142 SER B O 1
ATOM 2121 N N . PRO B 1 143 ? -4.707 24.172 15.727 1 40.03 143 PRO B N 1
ATOM 2122 C CA . PRO B 1 143 ? -4.324 25.578 15.828 1 40.03 143 PRO B CA 1
ATOM 2123 C C . PRO B 1 143 ? -2.998 25.781 16.562 1 40.03 143 PRO B C 1
ATOM 2125 O O . PRO B 1 143 ? -2.693 25.047 17.5 1 40.03 143 PRO B O 1
ATOM 2128 N N . GLN B 1 144 ? -1.794 26.281 15.875 1 32.06 144 GLN B N 1
ATOM 2129 C CA . GLN B 1 144 ? -0.855 26.906 16.797 1 32.06 144 GLN B CA 1
ATOM 2130 C C . GLN B 1 144 ? -1.583 27.781 17.812 1 32.06 144 GLN B C 1
ATOM 2132 O O . GLN B 1 144 ? -2.537 28.484 17.469 1 32.06 144 GLN B O 1
#

Radius of gyration: 19.02 Å; Cα contacts (8 Å, |Δi|>4): 357; chains: 2; bounding box: 40×57×49 Å

pLDDT: mean 84.65, std 15.56, range [30.11, 97.94]